Protein AF-0000000085129032 (afdb_homodimer)

Foldseek 3Di:
DDDDDFVNLLVVLVVQLPFWKKKWWAQADPVCQVPNDDDDPPDFDGPGTFWIFTWDDKFAKDFDLPAPDADPVRTHIHTDPDGGQKIKTKDKDALPQCAQGKTFKMWMFTPWAFAPPPDDPDGIDGPVRTPGRHGTDDMDGHHIDHSNSPDIDMDMDMDGD/DDDDDFVNLLVVLVVQLPFWKKKWWAQADPVCQVPNDDDDPPDFDGPGTFWIFTWDDKFAKDFDLPAPDADPVRTHIHTDPDGGQKIKTKDKDALPQCAQGKTFKMWMFTPWAFAPPPDDPPGIDGPVRTPGRHGTDDMDGHHIDHSNSPDIDMDMDMDGD

InterPro domains:
  IPR058040 Baseplate wedge 3 tail fiber network component [PF25691] (1-161)

Sequence (322 aa):
MAVLQQAGRIALAKAVAAQTIHIAWGRGLPAWDAAPEPEPITANALVDEIGRRLVTEVRFARPDDNGEIELPSGARYSVSDTPTTFVYLRAAFGFDDAKGEDVREMGVFFGTQVATDVPPGQRWVLASQLTGKGELYTLERRPRILRSGSVRQVEEIILPFMAVLQQAGRIALAKAVAAQTIHIAWGRGLPAWDAAPEPEPITANALVDEIGRRLVTEVRFARPDDNGEIELPSGARYSVSDTPTTFVYLRAAFGFDDAKGEDVREMGVFFGTQVATDVPPGQRWVLASQLTGKGELYTLERRPRILRSGSVRQVEEIILPF

Structure (mmCIF, N/CA/C/O backbone):
data_AF-0000000085129032-model_v1
#
loop_
_entity.id
_entity.type
_entity.pdbx_description
1 polymer 'Uncharacterized protein'
#
loop_
_atom_site.group_PDB
_atom_site.id
_atom_site.type_symbol
_atom_site.label_atom_id
_atom_site.label_alt_id
_atom_site.label_comp_id
_atom_site.label_asym_id
_atom_site.label_entity_id
_atom_site.label_seq_id
_atom_site.pdbx_PDB_ins_code
_atom_site.Cartn_x
_atom_site.Cartn_y
_atom_site.Cartn_z
_atom_site.occupancy
_atom_site.B_iso_or_equiv
_atom_site.auth_seq_id
_atom_site.auth_comp_id
_atom_site.auth_asym_id
_atom_site.auth_atom_id
_atom_site.pdbx_PDB_model_num
ATOM 1 N N . MET A 1 1 ? 13.156 -14.891 -4.555 1 70.88 1 MET A N 1
ATOM 2 C CA . MET A 1 1 ? 12.391 -13.953 -3.742 1 70.88 1 MET A CA 1
ATOM 3 C C . MET A 1 1 ? 11.398 -13.172 -4.602 1 70.88 1 MET A C 1
ATOM 5 O O . MET A 1 1 ? 11.68 -12.875 -5.762 1 70.88 1 MET A O 1
ATOM 9 N N . ALA A 1 2 ? 10.156 -13.188 -4.336 1 88.94 2 ALA A N 1
ATOM 10 C CA . ALA A 1 2 ? 9.117 -12.547 -5.141 1 88.94 2 ALA A CA 1
ATOM 11 C C . ALA A 1 2 ? 9.375 -11.047 -5.273 1 88.94 2 ALA A C 1
ATOM 13 O O . ALA A 1 2 ? 9.758 -10.391 -4.305 1 88.94 2 ALA A O 1
ATOM 14 N N . VAL A 1 3 ? 9.414 -10.594 -6.516 1 94.62 3 VAL A N 1
ATOM 15 C CA . VAL A 1 3 ? 9.656 -9.195 -6.82 1 94.62 3 VAL A CA 1
ATOM 16 C C . VAL A 1 3 ? 8.336 -8.438 -6.891 1 94.62 3 VAL A C 1
ATOM 18 O O . VAL A 1 3 ? 7.402 -8.867 -7.582 1 94.62 3 VAL A O 1
ATOM 21 N N . LEU A 1 4 ? 8.242 -7.359 -6.219 1 96.38 4 LEU A N 1
ATOM 22 C CA . LEU A 1 4 ? 7.082 -6.473 -6.277 1 96.38 4 LEU A CA 1
ATOM 23 C C . LEU A 1 4 ? 6.961 -5.836 -7.66 1 96.38 4 LEU A C 1
ATOM 25 O O . LEU A 1 4 ? 7.938 -5.305 -8.195 1 96.38 4 LEU A O 1
ATOM 29 N N . GLN A 1 5 ? 5.789 -5.887 -8.203 1 97.88 5 GLN A N 1
ATOM 30 C CA . GLN A 1 5 ? 5.559 -5.363 -9.547 1 97.88 5 GLN A CA 1
ATOM 31 C C . GLN A 1 5 ? 4.996 -3.945 -9.492 1 97.88 5 GLN A C 1
ATOM 33 O O . GLN A 1 5 ? 4.289 -3.586 -8.555 1 97.88 5 GLN A O 1
ATOM 38 N N . GLN A 1 6 ? 5.223 -3.141 -10.555 1 97.5 6 GLN A N 1
ATOM 39 C CA . GLN A 1 6 ? 4.664 -1.799 -10.68 1 97.5 6 GLN A CA 1
ATOM 40 C C . GLN A 1 6 ? 3.139 -1.834 -10.656 1 97.5 6 GLN A C 1
ATOM 42 O O . GLN A 1 6 ? 2.502 -0.952 -10.078 1 97.5 6 GLN A O 1
ATOM 47 N N . ALA A 1 7 ? 2.553 -2.838 -11.289 1 96.75 7 ALA A N 1
ATOM 48 C CA . ALA A 1 7 ? 1.099 -2.984 -11.289 1 96.75 7 ALA A CA 1
ATOM 49 C C . ALA A 1 7 ? 0.555 -3.086 -9.867 1 96.75 7 ALA A C 1
ATOM 51 O O . ALA A 1 7 ? -0.515 -2.551 -9.562 1 96.75 7 ALA A O 1
ATOM 52 N N . GLY A 1 8 ? 1.273 -3.793 -9.07 1 95.94 8 GLY A N 1
ATOM 53 C CA . GLY A 1 8 ? 0.884 -3.893 -7.668 1 95.94 8 GLY A CA 1
ATOM 54 C C . GLY A 1 8 ? 0.991 -2.576 -6.926 1 95.94 8 GLY A C 1
ATOM 55 O O . GLY A 1 8 ? 0.116 -2.234 -6.125 1 95.94 8 GLY A O 1
ATOM 56 N N . ARG A 1 9 ? 2.045 -1.905 -7.195 1 96.62 9 ARG A N 1
ATOM 57 C CA . ARG A 1 9 ? 2.246 -0.6 -6.574 1 96.62 9 ARG A CA 1
ATOM 58 C C . ARG A 1 9 ? 1.165 0.385 -7.004 1 96.62 9 ARG A C 1
ATOM 60 O O . ARG A 1 9 ? 0.677 1.173 -6.191 1 96.62 9 ARG A O 1
ATOM 67 N N . ILE A 1 10 ? 0.782 0.301 -8.242 1 97.31 10 ILE A N 1
ATOM 68 C CA . ILE A 1 10 ? -0.285 1.147 -8.758 1 97.31 10 ILE A CA 1
ATOM 69 C C . ILE A 1 10 ? -1.604 0.8 -8.07 1 97.31 10 ILE A C 1
ATOM 71 O O . ILE A 1 10 ? -2.385 1.69 -7.73 1 97.31 10 ILE A O 1
ATOM 75 N N . ALA A 1 11 ? -1.803 -0.446 -7.852 1 95.56 11 ALA A N 1
ATOM 76 C CA . ALA A 1 11 ? -3.012 -0.875 -7.152 1 95.56 11 ALA A CA 1
ATOM 77 C C . ALA A 1 11 ? -3.064 -0.294 -5.742 1 95.56 11 ALA A C 1
ATOM 79 O O . ALA A 1 11 ? -4.125 0.134 -5.281 1 95.56 11 ALA A O 1
ATOM 80 N N . LEU A 1 12 ? -1.941 -0.297 -5.062 1 95.81 12 LEU A N 1
ATOM 81 C CA . LEU A 1 12 ? -1.881 0.287 -3.727 1 95.81 12 LEU A CA 1
ATOM 82 C C . LEU A 1 12 ? -2.117 1.793 -3.781 1 95.81 12 LEU A C 1
ATOM 84 O O . LEU A 1 12 ? -2.824 2.346 -2.934 1 95.81 12 LEU A O 1
ATOM 88 N N . ALA A 1 13 ? -1.504 2.473 -4.781 1 97.38 13 ALA A N 1
ATOM 89 C CA . ALA A 1 13 ? -1.712 3.906 -4.969 1 97.38 13 ALA A CA 1
ATOM 90 C C . ALA A 1 13 ? -3.191 4.227 -5.164 1 97.38 13 ALA A C 1
ATOM 92 O O . ALA A 1 13 ? -3.715 5.168 -4.562 1 97.38 13 ALA A O 1
ATOM 93 N N . LYS A 1 14 ? -3.852 3.439 -5.957 1 95.75 14 LYS A N 1
ATOM 94 C CA . LYS A 1 14 ? -5.281 3.619 -6.188 1 95.75 14 LYS A CA 1
ATOM 95 C C . LYS A 1 14 ? -6.07 3.459 -4.891 1 95.75 14 LYS A C 1
ATOM 97 O O . LYS A 1 14 ? -7.008 4.215 -4.629 1 95.75 14 LYS A O 1
ATOM 102 N N . ALA A 1 15 ? -5.691 2.475 -4.113 1 92.62 15 ALA A N 1
ATOM 103 C CA . ALA A 1 15 ? -6.387 2.211 -2.854 1 92.62 15 ALA A CA 1
ATOM 104 C C . ALA A 1 15 ? -6.254 3.393 -1.897 1 92.62 15 ALA A C 1
ATOM 106 O O . ALA A 1 15 ? -7.223 3.77 -1.23 1 92.62 15 ALA A O 1
ATOM 107 N N . VAL A 1 16 ? -5.125 3.971 -1.863 1 94.56 16 VAL A N 1
ATOM 108 C CA . VAL A 1 16 ? -4.863 5.105 -0.983 1 94.56 16 VAL A CA 1
ATOM 109 C C . VAL A 1 16 ? -5.598 6.34 -1.501 1 94.56 16 VAL A C 1
ATOM 111 O O . VAL A 1 16 ? -6.234 7.062 -0.728 1 94.56 16 VAL A O 1
ATOM 114 N N . ALA A 1 17 ? -5.547 6.527 -2.787 1 95.62 17 ALA A N 1
ATOM 115 C CA . ALA A 1 17 ? -6.148 7.707 -3.406 1 95.62 17 ALA A CA 1
ATOM 116 C C . ALA A 1 17 ? -7.66 7.719 -3.205 1 95.62 17 ALA A C 1
ATOM 118 O O . ALA A 1 17 ? -8.289 8.773 -3.262 1 95.62 17 ALA A O 1
ATOM 119 N N . ALA A 1 18 ? -8.211 6.574 -2.918 1 93.5 18 ALA A N 1
ATOM 120 C CA . ALA A 1 18 ? -9.664 6.445 -2.775 1 93.5 18 ALA A CA 1
ATOM 121 C C . ALA A 1 18 ? -10.102 6.738 -1.343 1 93.5 18 ALA A C 1
ATOM 123 O O . ALA A 1 18 ? -11.297 6.852 -1.063 1 93.5 18 ALA A O 1
ATOM 124 N N . GLN A 1 19 ? -9.203 6.918 -0.39 1 93.25 19 GLN A N 1
ATOM 125 C CA . GLN A 1 19 ? -9.523 7.156 1.013 1 93.25 19 GLN A CA 1
ATOM 126 C C . GLN A 1 19 ? -9.75 8.641 1.28 1 93.25 19 GLN A C 1
ATOM 128 O O . GLN A 1 19 ? -9.375 9.484 0.469 1 93.25 19 GLN A O 1
ATOM 133 N N . THR A 1 20 ? -10.5 8.867 2.424 1 94.12 20 THR A N 1
ATOM 134 C CA . THR A 1 20 ? -10.5 10.234 2.949 1 94.12 20 THR A CA 1
ATOM 135 C C . THR A 1 20 ? -9.141 10.578 3.549 1 94.12 20 THR A C 1
ATOM 137 O O . THR A 1 20 ? -8.641 9.859 4.422 1 94.12 20 THR A O 1
ATOM 140 N N . ILE A 1 21 ? -8.57 11.672 3.086 1 97.56 21 ILE A N 1
ATOM 141 C CA . ILE A 1 21 ? -7.207 12.016 3.475 1 97.56 21 ILE A CA 1
ATOM 142 C C . ILE A 1 21 ? -7.191 13.391 4.133 1 97.56 21 ILE A C 1
ATOM 144 O O . ILE A 1 21 ? -7.82 14.328 3.637 1 97.56 21 ILE A O 1
ATOM 148 N N . HIS A 1 22 ? -6.512 13.5 5.258 1 98.19 22 HIS A N 1
ATOM 149 C CA . HIS A 1 22 ? -6.297 14.773 5.93 1 98.19 22 HIS A CA 1
ATOM 150 C C . HIS A 1 22 ? -4.809 15.055 6.105 1 98.19 22 HIS A C 1
ATOM 152 O O . HIS A 1 22 ? -4.016 14.133 6.293 1 98.19 22 HIS A O 1
ATOM 158 N N . ILE A 1 23 ? -4.484 16.25 6.043 1 98.12 23 ILE A N 1
ATOM 159 C CA . ILE A 1 23 ? -3.176 16.734 6.477 1 98.12 23 ILE A CA 1
ATOM 160 C C . ILE A 1 23 ? -3.314 17.484 7.793 1 98.12 23 ILE A C 1
ATOM 162 O O . ILE A 1 23 ? -4.09 18.438 7.891 1 98.12 23 ILE A O 1
ATOM 166 N N . ALA A 1 24 ? -2.59 17.047 8.742 1 98.19 24 ALA A N 1
ATOM 167 C CA . ALA A 1 24 ? -2.68 17.625 10.086 1 98.19 24 ALA A CA 1
ATOM 168 C C . ALA A 1 24 ? -1.424 18.422 10.422 1 98.19 24 ALA A C 1
ATOM 170 O O . ALA A 1 24 ? -0.321 18.062 10 1 98.19 24 ALA A O 1
ATOM 171 N N . TRP A 1 25 ? -1.654 19.453 11.164 1 97.75 25 TRP A N 1
ATOM 172 C CA . TRP A 1 25 ? -0.564 20.219 11.758 1 97.75 25 TRP A CA 1
ATOM 173 C C . TRP A 1 25 ? -0.528 20.031 13.266 1 97.75 25 TRP A C 1
ATOM 175 O O . TRP A 1 25 ? -1.567 19.828 13.898 1 97.75 25 TRP A O 1
ATOM 185 N N . GLY A 1 26 ? 0.677 20.078 13.781 1 97.88 26 GLY A N 1
ATOM 186 C CA . GLY A 1 26 ? 0.858 20 15.227 1 97.88 26 GLY A CA 1
ATOM 187 C C . GLY A 1 26 ? 1.919 20.953 15.75 1 97.88 26 GLY A C 1
ATOM 188 O O . GLY A 1 26 ? 2.807 21.375 15 1 97.88 26 GLY A O 1
ATOM 189 N N . ARG A 1 27 ? 1.841 21.234 17.094 1 97.94 27 ARG A N 1
ATOM 190 C CA . ARG A 1 27 ? 2.783 22.141 17.75 1 97.94 27 ARG A CA 1
ATOM 191 C C . ARG A 1 27 ? 4.109 21.438 18.031 1 97.94 27 ARG A C 1
ATOM 193 O O . ARG A 1 27 ? 5.125 22.094 18.266 1 97.94 27 ARG A O 1
ATOM 200 N N . GLY A 1 28 ? 4.023 20.062 18.047 1 97.56 28 GLY A N 1
ATOM 201 C CA . GLY A 1 28 ? 5.203 19.344 18.484 1 97.56 28 GLY A CA 1
ATOM 202 C C . GLY A 1 28 ? 5.66 19.75 19.875 1 97.56 28 GLY A C 1
ATOM 203 O O . GLY A 1 28 ? 4.848 19.828 20.797 1 97.56 28 GLY A O 1
ATOM 204 N N . LEU A 1 29 ? 6.977 19.781 20.094 1 97.5 29 LEU A N 1
ATOM 205 C CA . LEU A 1 29 ? 7.574 20.219 21.359 1 97.5 29 LEU A CA 1
ATOM 206 C C . LEU A 1 29 ? 8.492 21.422 21.125 1 97.5 29 LEU A C 1
ATOM 208 O O . LEU A 1 29 ? 9.312 21.406 20.203 1 97.5 29 LEU A O 1
ATOM 212 N N . PRO A 1 30 ? 8.344 22.453 22.031 1 96.81 30 PRO A N 1
ATOM 213 C CA . PRO A 1 30 ? 9.234 23.609 21.891 1 96.81 30 PRO A CA 1
ATOM 214 C C . PRO A 1 30 ? 10.711 23.219 21.953 1 96.81 30 PRO A C 1
ATOM 216 O O . PRO A 1 30 ? 11.555 23.891 21.328 1 96.81 30 PRO A O 1
ATOM 219 N N . ALA A 1 31 ? 11.039 22.156 22.578 1 96.69 31 ALA A N 1
ATOM 220 C CA . ALA A 1 31 ? 12.414 21.688 22.75 1 96.69 31 ALA A CA 1
ATOM 221 C C . ALA A 1 31 ? 13.031 21.344 21.391 1 96.69 31 ALA A C 1
ATOM 223 O O . ALA A 1 31 ? 14.258 21.328 21.25 1 96.69 31 ALA A O 1
ATOM 224 N N . TRP A 1 32 ? 12.156 21.016 20.328 1 96.31 32 TRP A N 1
ATOM 225 C CA . TRP A 1 32 ? 12.648 20.625 19.016 1 96.31 32 TRP A CA 1
ATOM 226 C C . TRP A 1 32 ? 13.336 21.797 18.312 1 96.31 32 TRP A C 1
ATOM 228 O O . TRP A 1 32 ? 14.086 21.594 17.359 1 96.31 32 TRP A O 1
ATOM 238 N N . ASP A 1 33 ? 13.016 23.031 18.781 1 95.94 33 ASP A N 1
ATOM 239 C CA . ASP A 1 33 ? 13.625 24.219 18.172 1 95.94 33 ASP A CA 1
ATOM 240 C C . ASP A 1 33 ? 15.133 24.234 18.391 1 95.94 33 ASP A C 1
ATOM 242 O O . ASP A 1 33 ? 15.891 24.656 17.5 1 95.94 33 ASP A O 1
ATOM 246 N N . ALA A 1 34 ? 15.547 23.812 19.484 1 94.62 34 ALA A N 1
ATOM 247 C CA . ALA A 1 34 ? 16.969 23.812 19.844 1 94.62 34 ALA A CA 1
ATOM 248 C C . ALA A 1 34 ? 17.641 22.516 19.391 1 94.62 34 ALA A C 1
ATOM 250 O O . ALA A 1 34 ? 18.812 22.531 18.969 1 94.62 34 ALA A O 1
ATOM 251 N N . ALA A 1 35 ? 16.953 21.469 19.531 1 94.69 35 ALA A N 1
ATOM 252 C CA . ALA A 1 35 ? 17.484 20.141 19.188 1 94.69 35 ALA A CA 1
ATOM 253 C C . ALA A 1 35 ? 16.469 19.344 18.375 1 94.69 35 ALA A C 1
ATOM 255 O O . ALA A 1 35 ? 15.625 18.641 18.938 1 94.69 35 ALA A O 1
ATOM 256 N N . PRO A 1 36 ? 16.594 19.453 17.078 1 90.62 36 PRO A N 1
ATOM 257 C CA . PRO A 1 36 ? 15.648 18.688 16.266 1 90.62 36 PRO A CA 1
ATOM 258 C C . PRO A 1 36 ? 15.641 17.203 16.609 1 90.62 36 PRO A C 1
ATOM 260 O O . PRO A 1 36 ? 16.688 16.625 16.922 1 90.62 36 PRO A O 1
ATOM 263 N N . GLU A 1 37 ? 14.477 16.672 16.688 1 94 37 GLU A N 1
ATOM 264 C CA . GLU A 1 37 ? 14.273 15.242 16.953 1 94 37 GLU A CA 1
ATOM 265 C C . GLU A 1 37 ? 13.781 14.516 15.703 1 94 37 GLU A C 1
ATOM 267 O O . GLU A 1 37 ? 12.812 14.938 15.07 1 94 37 GLU A O 1
ATOM 272 N N . PRO A 1 38 ? 14.484 13.484 15.43 1 94.62 38 PRO A N 1
ATOM 273 C CA . PRO A 1 38 ? 14.023 12.742 14.258 1 94.62 38 PRO A CA 1
ATOM 274 C C . PRO A 1 38 ? 12.633 12.148 14.445 1 94.62 38 PRO A C 1
ATOM 276 O O . PRO A 1 38 ? 12.203 11.914 15.578 1 94.62 38 PRO A O 1
ATOM 279 N N . GLU A 1 39 ? 11.852 12.008 13.305 1 96.5 39 GLU A N 1
ATOM 280 C CA . GLU A 1 39 ? 10.547 11.352 13.32 1 96.5 39 GLU A CA 1
ATOM 281 C C . GLU A 1 39 ? 10.672 9.875 13.711 1 96.5 39 GLU A C 1
ATOM 283 O O . GLU A 1 39 ? 11.531 9.164 13.188 1 96.5 39 GLU A O 1
ATOM 288 N N . PRO A 1 40 ? 9.961 9.414 14.664 1 96.62 40 PRO A N 1
ATOM 289 C CA . PRO A 1 40 ? 9.883 7.957 14.828 1 96.62 40 PRO A CA 1
ATOM 290 C C . PRO A 1 40 ? 9.172 7.27 13.664 1 96.62 40 PRO A C 1
ATOM 292 O O . PRO A 1 40 ? 8.562 7.934 12.828 1 96.62 40 PRO A O 1
ATOM 295 N N . ILE A 1 41 ? 9.336 5.945 13.555 1 96.69 41 ILE A N 1
ATOM 296 C CA . ILE A 1 41 ? 8.602 5.211 12.531 1 96.69 41 ILE A CA 1
ATOM 297 C C . ILE A 1 41 ? 7.367 4.559 13.148 1 96.69 41 ILE A C 1
ATOM 299 O O . ILE A 1 41 ? 6.551 3.963 12.438 1 96.69 41 ILE A O 1
ATOM 303 N N . THR A 1 42 ? 7.09 4.699 14.445 1 97.19 42 THR A N 1
ATOM 304 C CA . THR A 1 42 ? 6.027 3.961 15.117 1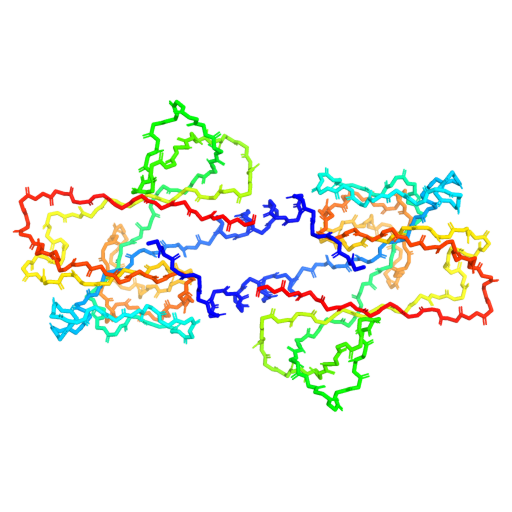 97.19 42 THR A CA 1
ATOM 305 C C . THR A 1 42 ? 4.953 4.914 15.641 1 97.19 42 THR A C 1
ATOM 307 O O . THR A 1 42 ? 4.148 4.543 16.484 1 97.19 42 THR A O 1
ATOM 310 N N . ALA A 1 43 ? 5.023 6.18 15.227 1 97.31 43 ALA A N 1
ATOM 311 C CA . ALA A 1 43 ? 3.994 7.121 15.664 1 97.31 43 ALA A CA 1
ATOM 312 C C . ALA A 1 43 ? 2.639 6.77 15.055 1 97.31 43 ALA A C 1
ATOM 314 O O . ALA A 1 43 ? 2.562 6.281 13.93 1 97.31 43 ALA A O 1
ATOM 315 N N . ASN A 1 44 ? 1.554 7.031 15.859 1 96.88 44 ASN A N 1
ATOM 316 C CA . ASN A 1 44 ? 0.2 6.863 15.344 1 96.88 44 ASN A CA 1
ATOM 317 C C . ASN A 1 44 ? -0.605 8.156 15.445 1 96.88 44 ASN A C 1
ATOM 319 O O . ASN A 1 44 ? -1.792 8.18 15.117 1 96.88 44 ASN A O 1
ATOM 323 N N . ALA A 1 45 ? 0.036 9.156 15.977 1 97 45 ALA A N 1
ATOM 324 C CA . ALA A 1 45 ? -0.54 10.5 16.109 1 97 45 ALA A CA 1
ATOM 325 C C . ALA A 1 45 ? 0.552 11.562 16.156 1 97 45 ALA A C 1
ATOM 327 O O . ALA A 1 45 ? 1.728 11.242 16.359 1 97 45 ALA A O 1
ATOM 328 N N . LEU A 1 46 ? 0.191 12.797 15.922 1 97.25 46 LEU A N 1
ATOM 329 C CA . LEU A 1 46 ? 1.1 13.898 16.219 1 97.25 46 LEU A CA 1
ATOM 330 C C . LEU A 1 46 ? 1.279 14.062 17.719 1 97.25 46 LEU A C 1
ATOM 332 O O . LEU A 1 46 ? 0.413 13.664 18.5 1 97.25 46 LEU A O 1
ATOM 336 N N . VAL A 1 47 ? 2.43 14.602 18.125 1 97.62 47 VAL A N 1
ATOM 337 C CA . VAL A 1 47 ? 2.711 14.805 19.547 1 97.62 47 VAL A CA 1
ATOM 338 C C . VAL A 1 47 ? 1.718 15.812 20.125 1 97.62 47 VAL A C 1
ATOM 340 O O . VAL A 1 47 ? 1.212 15.625 21.234 1 97.62 47 VAL A O 1
ATOM 343 N N . ASP A 1 48 ? 1.35 16.859 19.484 1 97.5 48 ASP A N 1
ATOM 344 C CA . ASP A 1 48 ? 0.411 17.906 19.891 1 97.5 48 ASP A CA 1
ATOM 345 C C . ASP A 1 48 ? -0.32 18.484 18.672 1 97.5 48 ASP A C 1
ATOM 347 O O . ASP A 1 48 ? 0.005 19.578 18.219 1 97.5 48 ASP A O 1
ATOM 351 N N . GLU A 1 49 ? -1.39 17.781 18.219 1 97.62 49 GLU A N 1
ATOM 352 C CA . GLU A 1 49 ? -2.119 18.172 17.016 1 97.62 49 GLU A CA 1
ATOM 353 C C . GLU A 1 49 ? -2.941 19.438 17.25 1 97.62 49 GLU A C 1
ATOM 355 O O . GLU A 1 49 ? -3.617 19.562 18.266 1 97.62 49 GLU A O 1
ATOM 360 N N . ILE A 1 50 ? -2.832 20.328 16.359 1 97.44 50 ILE A N 1
ATOM 361 C CA . ILE A 1 50 ? -3.658 21.531 16.375 1 97.44 50 ILE A CA 1
ATOM 362 C C . ILE A 1 50 ? -4.992 21.234 15.688 1 97.44 50 ILE A C 1
ATOM 364 O O . ILE A 1 50 ? -6.055 21.547 16.234 1 97.44 50 ILE A O 1
ATOM 368 N N . GLY A 1 51 ? -4.945 20.688 14.617 1 97.5 51 GLY A N 1
ATOM 369 C CA . GLY A 1 51 ? -6.055 20.375 13.734 1 97.5 51 GLY A CA 1
ATOM 370 C C . GLY A 1 51 ? -5.613 19.797 12.406 1 97.5 51 GLY A C 1
ATOM 371 O O . GLY A 1 51 ? -4.414 19.641 12.156 1 97.5 51 GLY A O 1
ATOM 372 N N . ARG A 1 52 ? -6.566 19.469 11.578 1 98.12 52 ARG A N 1
ATOM 373 C CA . ARG A 1 52 ? -6.219 18.891 10.281 1 98.12 52 ARG A CA 1
ATOM 374 C C . ARG A 1 52 ? -7.195 19.359 9.203 1 98.12 52 ARG A C 1
ATOM 376 O O . ARG A 1 52 ? -8.336 19.719 9.508 1 98.12 52 ARG A O 1
ATOM 383 N N . ARG A 1 53 ? -6.707 19.484 8.039 1 97.69 53 ARG A N 1
ATOM 384 C CA . ARG A 1 53 ? -7.445 19.953 6.871 1 97.69 53 ARG A CA 1
ATOM 385 C C . ARG A 1 53 ? -7.719 18.797 5.898 1 97.69 53 ARG A C 1
ATOM 387 O O . ARG A 1 53 ? -6.82 18.016 5.59 1 97.69 53 ARG A O 1
ATOM 394 N N . LEU A 1 54 ? -8.953 18.688 5.418 1 96.75 54 LEU A N 1
ATOM 395 C CA . LEU A 1 54 ? -9.32 17.734 4.375 1 96.75 54 LEU A CA 1
ATOM 396 C C . LEU A 1 54 ? -8.57 18.031 3.08 1 96.75 54 LEU A C 1
ATOM 398 O O . LEU A 1 54 ? -8.531 19.172 2.631 1 96.75 54 LEU A O 1
ATOM 402 N N . VAL A 1 55 ? -7.934 17.016 2.561 1 97.25 55 VAL A N 1
ATOM 403 C CA . VAL A 1 55 ? -7.305 17.141 1.249 1 97.25 55 VAL A CA 1
ATOM 404 C C . VAL A 1 55 ? -8.375 17.172 0.161 1 97.25 55 VAL A C 1
ATOM 406 O O . VAL A 1 55 ? -9.227 16.281 0.098 1 97.25 55 VAL A O 1
ATOM 409 N N . THR A 1 56 ? -8.32 18.172 -0.688 1 93.5 56 THR A N 1
ATOM 410 C CA . THR A 1 56 ? -9.383 18.312 -1.678 1 93.5 56 THR A CA 1
ATOM 411 C C . THR A 1 56 ? -8.852 18.031 -3.082 1 93.5 56 THR A C 1
ATOM 413 O O . THR A 1 56 ? -9.625 17.969 -4.043 1 93.5 56 THR A O 1
ATOM 416 N N . GLU A 1 57 ? -7.578 17.969 -3.223 1 96.38 57 GLU A N 1
ATOM 417 C CA . GLU A 1 57 ? -7 17.531 -4.492 1 96.38 57 GLU A CA 1
ATOM 418 C C . GLU A 1 57 ? -6.148 16.281 -4.32 1 96.38 57 GLU A C 1
ATOM 420 O O . GLU A 1 57 ? -5.078 16.328 -3.709 1 96.38 57 GLU A O 1
ATOM 425 N N . VAL A 1 58 ? -6.629 15.219 -4.809 1 98 58 VAL A N 1
ATOM 426 C CA . VAL A 1 58 ? -5.93 13.938 -4.867 1 98 58 VAL A CA 1
ATOM 427 C C . VAL A 1 58 ? -5.785 13.492 -6.32 1 98 58 VAL A C 1
ATOM 429 O O . VAL A 1 58 ? -6.785 13.234 -7 1 98 58 VAL A O 1
ATOM 432 N N . ARG A 1 59 ? -4.52 13.445 -6.809 1 98.25 59 ARG A N 1
ATOM 433 C CA . ARG A 1 59 ? -4.223 13.07 -8.188 1 98.25 59 ARG A CA 1
ATOM 434 C C . ARG A 1 59 ? -3.066 12.078 -8.258 1 98.25 59 ARG A C 1
ATOM 436 O O . ARG A 1 59 ? -2.395 11.836 -7.25 1 98.25 59 ARG A O 1
ATOM 443 N N . PHE A 1 60 ? -2.912 11.5 -9.367 1 98.75 60 PHE A N 1
ATOM 444 C CA . PHE A 1 60 ? -1.686 10.75 -9.617 1 98.75 60 PHE A CA 1
ATOM 445 C C . PHE A 1 60 ? -0.616 11.648 -10.227 1 98.75 60 PHE A C 1
ATOM 447 O O . PHE A 1 60 ? -0.929 12.688 -10.805 1 98.75 60 PHE A O 1
ATOM 454 N N . ALA A 1 61 ? 0.582 11.266 -10.008 1 98.56 61 ALA A N 1
ATOM 455 C CA . ALA A 1 61 ? 1.693 12.078 -10.492 1 98.56 61 ALA A CA 1
ATOM 456 C C . ALA A 1 61 ? 2.799 11.203 -11.078 1 98.56 61 ALA A C 1
ATOM 458 O O . ALA A 1 61 ? 2.787 9.984 -10.906 1 98.56 61 ALA A O 1
ATOM 459 N N . ARG A 1 62 ? 3.732 11.758 -11.836 1 98.31 62 ARG A N 1
ATOM 460 C CA . ARG A 1 62 ? 4.918 11.102 -12.367 1 98.31 62 ARG A CA 1
ATOM 461 C C . ARG A 1 62 ? 6.133 12.016 -12.312 1 98.31 62 ARG A C 1
ATOM 463 O O . ARG A 1 62 ? 6.008 13.234 -12.492 1 98.31 62 ARG A O 1
ATOM 470 N N . PRO A 1 63 ? 7.293 11.406 -12.078 1 97.75 63 PRO A N 1
ATOM 471 C CA . PRO A 1 63 ? 8.5 12.234 -12.156 1 97.75 63 PRO A CA 1
ATOM 472 C C . PRO A 1 63 ? 8.641 12.945 -13.5 1 97.75 63 PRO A C 1
ATOM 474 O O . PRO A 1 63 ? 8.391 12.344 -14.547 1 97.75 63 PRO A O 1
ATOM 477 N N . ASP A 1 64 ? 8.891 14.188 -13.406 1 98 64 ASP A N 1
ATOM 478 C CA . ASP A 1 64 ? 9.039 15.039 -14.586 1 98 64 ASP A CA 1
ATOM 479 C C . ASP A 1 64 ? 9.938 16.234 -14.281 1 98 64 ASP A C 1
ATOM 481 O O . ASP A 1 64 ? 9.508 17.188 -13.602 1 98 64 ASP A O 1
ATOM 485 N N . ASP A 1 65 ? 11.141 16.234 -14.82 1 96.25 65 ASP A N 1
ATOM 486 C CA . ASP A 1 65 ? 12.117 17.281 -14.539 1 96.25 65 ASP A CA 1
ATOM 487 C C . ASP A 1 65 ? 11.555 18.656 -14.891 1 96.25 65 ASP A C 1
ATOM 489 O O . ASP A 1 65 ? 12.039 19.672 -14.383 1 96.25 65 ASP A O 1
ATOM 493 N N . ASN A 1 66 ? 10.594 18.766 -15.719 1 96.69 66 ASN A N 1
ATOM 494 C CA . ASN A 1 66 ? 9.969 20.016 -16.109 1 96.69 66 ASN A CA 1
ATOM 495 C C . ASN A 1 66 ? 8.602 20.203 -15.453 1 96.69 66 ASN A C 1
ATOM 497 O O . ASN A 1 66 ? 7.828 21.078 -15.844 1 96.69 66 ASN A O 1
ATOM 501 N N . GLY A 1 67 ? 8.266 19.328 -14.57 1 97.12 67 GLY A N 1
ATOM 502 C CA . GLY A 1 67 ? 6.957 19.344 -13.938 1 97.12 67 GLY A CA 1
ATOM 503 C C . GLY A 1 67 ? 6.758 20.547 -13.023 1 97.12 67 GLY A C 1
ATOM 504 O O . GLY A 1 67 ? 7.723 21.094 -12.484 1 97.12 67 GLY A O 1
ATOM 505 N N . GLU A 1 68 ? 5.559 20.953 -12.789 1 96.06 68 GLU A N 1
ATOM 506 C CA . GLU A 1 68 ? 5.195 22.141 -12.016 1 96.06 68 GLU A CA 1
ATOM 507 C C . GLU A 1 68 ? 5.223 21.859 -10.516 1 96.06 68 GLU A C 1
ATOM 509 O O . GLU A 1 68 ? 5.293 22.781 -9.711 1 96.06 68 GLU A O 1
ATOM 514 N N . ILE A 1 69 ? 5.047 20.562 -10.125 1 96 69 ILE A N 1
ATOM 515 C CA . ILE A 1 69 ? 5.098 20.203 -8.719 1 96 69 ILE A CA 1
ATOM 516 C C . ILE A 1 69 ? 6.551 20.047 -8.281 1 96 69 ILE A C 1
ATOM 518 O O . ILE A 1 69 ? 7.277 19.203 -8.797 1 96 69 ILE A O 1
ATOM 522 N N . GLU A 1 70 ? 6.973 20.859 -7.426 1 93.25 70 GLU A N 1
ATOM 523 C CA . GLU A 1 70 ? 8.344 20.797 -6.934 1 93.25 70 GLU A CA 1
ATOM 524 C C . GLU A 1 70 ? 8.391 20.5 -5.441 1 93.25 70 GLU A C 1
ATOM 526 O O . GLU A 1 70 ? 7.727 21.172 -4.645 1 93.25 70 GLU A O 1
ATOM 531 N N . LEU A 1 71 ? 9.133 19.438 -5.105 1 88.75 71 LEU A N 1
ATOM 532 C CA . LEU A 1 71 ? 9.328 19.078 -3.703 1 88.75 71 LEU A CA 1
ATOM 533 C C . LEU A 1 71 ? 10.555 19.781 -3.135 1 88.75 71 LEU A C 1
ATOM 535 O O . LEU A 1 71 ? 11.398 20.266 -3.889 1 88.75 71 LEU A O 1
ATOM 539 N N . PRO A 1 72 ? 10.609 19.875 -1.812 1 83.06 72 PRO A N 1
ATOM 540 C CA . PRO A 1 72 ? 11.773 20.5 -1.192 1 83.06 72 PRO A CA 1
ATOM 541 C C . PRO A 1 72 ? 13.086 19.844 -1.612 1 83.06 72 PRO A C 1
ATOM 543 O O . PRO A 1 72 ? 14.125 20.516 -1.653 1 83.06 72 PRO A O 1
ATOM 546 N N . SER A 1 73 ? 13.18 18.609 -1.957 1 84.94 73 SER A N 1
ATOM 547 C CA . SER A 1 73 ? 14.359 17.859 -2.391 1 84.94 73 SER A CA 1
ATOM 548 C C . SER A 1 73 ? 14.836 18.328 -3.762 1 84.94 73 SER A C 1
ATOM 550 O O . SER A 1 73 ? 15.953 18.031 -4.176 1 84.94 73 SER A O 1
ATOM 552 N N . GLY A 1 74 ? 13.992 19.031 -4.449 1 90.81 74 GLY A N 1
ATOM 553 C CA . GLY A 1 74 ? 14.273 19.453 -5.812 1 90.81 74 GLY A CA 1
ATOM 554 C C . GLY A 1 74 ? 13.648 18.547 -6.855 1 90.81 74 GLY A C 1
ATOM 555 O O . GLY A 1 74 ? 13.602 18.891 -8.039 1 90.81 74 GLY A O 1
ATOM 556 N N . ALA A 1 75 ? 13.195 17.438 -6.41 1 94.19 75 ALA A N 1
ATOM 557 C CA . ALA A 1 75 ? 12.508 16.531 -7.336 1 94.19 75 ALA A CA 1
ATOM 558 C C . ALA A 1 75 ? 11.25 17.188 -7.898 1 94.19 75 ALA A C 1
ATOM 560 O O . ALA A 1 75 ? 10.531 17.891 -7.18 1 94.19 75 ALA A O 1
ATOM 561 N N . ARG A 1 76 ? 11.016 16.969 -9.141 1 97.56 76 ARG A N 1
ATOM 562 C CA . ARG A 1 76 ? 9.867 17.578 -9.805 1 97.56 76 ARG A CA 1
ATOM 563 C C . ARG A 1 76 ? 8.922 16.516 -10.352 1 97.56 76 ARG A C 1
ATOM 565 O O . ARG A 1 76 ? 9.367 15.438 -10.766 1 97.56 76 ARG A O 1
ATOM 572 N N . TYR A 1 77 ? 7.645 16.859 -10.352 1 98.31 77 TYR A N 1
ATOM 573 C CA . TYR A 1 77 ? 6.598 15.938 -10.789 1 98.31 77 TYR A CA 1
ATOM 574 C C . TYR A 1 77 ? 5.555 16.672 -11.625 1 98.31 77 TYR A C 1
ATOM 576 O O . TYR A 1 77 ? 5.414 17.891 -11.531 1 98.31 77 TYR A O 1
ATOM 584 N N . SER A 1 78 ? 4.859 15.922 -12.477 1 98.5 78 SER A N 1
ATOM 585 C CA . SER A 1 78 ? 3.643 16.359 -13.156 1 98.5 78 SER A CA 1
ATOM 586 C C . SER A 1 78 ? 2.453 15.492 -12.781 1 98.5 78 SER A C 1
ATOM 588 O O . SER A 1 78 ? 2.619 14.312 -12.453 1 98.5 78 SER A O 1
ATOM 590 N N . VAL A 1 79 ? 1.317 16.094 -12.867 1 98 79 VAL A N 1
ATOM 591 C CA . VAL A 1 79 ? 0.095 15.336 -12.625 1 98 79 VAL A CA 1
ATOM 592 C C . VAL A 1 79 ? -0.14 14.344 -13.766 1 98 79 VAL A C 1
ATOM 594 O O . VAL A 1 79 ? 0.204 14.625 -14.914 1 98 79 VAL A O 1
ATOM 597 N N . SER A 1 80 ? -0.662 13.188 -13.406 1 98.25 80 SER A N 1
ATOM 598 C CA . SER A 1 80 ? -1.03 12.156 -14.367 1 98.25 80 SER A CA 1
ATOM 599 C C . SER A 1 80 ? -2.529 11.875 -14.336 1 98.25 80 SER A C 1
ATOM 601 O O . SER A 1 80 ? -3.113 11.727 -13.258 1 98.25 80 SER A O 1
ATOM 603 N N . ASP A 1 81 ? -3.182 11.742 -15.484 1 97 81 ASP A N 1
ATOM 604 C CA . ASP A 1 81 ? -4.609 11.453 -15.555 1 97 81 ASP A CA 1
ATOM 605 C C . ASP A 1 81 ? -4.879 9.961 -15.383 1 97 81 ASP A C 1
ATOM 607 O O . ASP A 1 81 ? -6.023 9.547 -15.188 1 97 81 ASP A O 1
ATOM 611 N N . THR A 1 82 ? -3.854 9.18 -15.484 1 97.5 82 THR A N 1
ATOM 612 C CA . THR A 1 82 ? -3.963 7.742 -15.258 1 97.5 82 THR A CA 1
ATOM 613 C C . THR A 1 82 ? -3.211 7.34 -13.992 1 97.5 82 THR A C 1
ATOM 615 O O . THR A 1 82 ? -2.221 7.977 -13.617 1 97.5 82 THR A O 1
ATOM 618 N N . PRO A 1 83 ? -3.654 6.352 -13.359 1 97.62 83 PRO A N 1
ATOM 619 C CA . PRO A 1 83 ? -2.994 5.926 -12.125 1 97.62 83 PRO A CA 1
ATOM 620 C C . PRO A 1 83 ? -1.515 5.605 -12.32 1 97.62 83 PRO A C 1
ATOM 622 O O . PRO A 1 83 ? -1.135 5.035 -13.352 1 97.62 83 PRO A O 1
ATOM 625 N N . THR A 1 84 ? -0.65 5.984 -11.445 1 98.38 84 THR A N 1
ATOM 626 C CA . THR A 1 84 ? 0.774 5.68 -11.352 1 98.38 84 THR A CA 1
ATOM 627 C C . THR A 1 84 ? 1.131 5.176 -9.961 1 98.38 84 THR A C 1
ATOM 629 O O . THR A 1 84 ? 0.245 4.918 -9.141 1 98.38 84 THR A O 1
ATOM 632 N N . THR A 1 85 ? 2.449 5.039 -9.711 1 97.94 85 THR A N 1
ATOM 633 C CA . THR A 1 85 ? 2.898 4.598 -8.398 1 97.94 85 THR A CA 1
ATOM 634 C C . THR A 1 85 ? 3.064 5.785 -7.453 1 97.94 85 THR A C 1
ATOM 636 O O . THR A 1 85 ? 3.615 5.645 -6.359 1 97.94 85 THR A O 1
ATOM 639 N N . PHE A 1 86 ? 2.621 7.027 -7.898 1 98.38 86 PHE A N 1
ATOM 640 C CA . PHE A 1 86 ? 2.748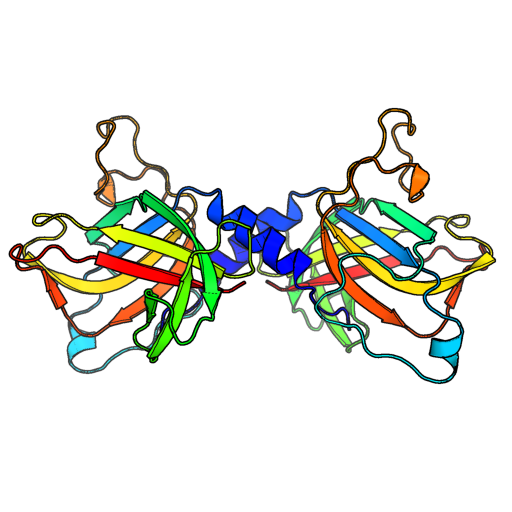 8.234 -7.09 1 98.38 86 PHE A CA 1
ATOM 641 C C . PHE A 1 86 ? 1.393 8.914 -6.91 1 98.38 86 PHE A C 1
ATOM 643 O O . PHE A 1 86 ? 0.66 9.109 -7.883 1 98.38 86 PHE A O 1
ATOM 650 N N . VAL A 1 87 ? 1.035 9.234 -5.723 1 98.19 87 VAL A N 1
ATOM 651 C CA . VAL A 1 87 ? -0.169 10 -5.43 1 98.19 87 VAL A CA 1
ATOM 652 C C . VAL A 1 87 ? 0.214 11.422 -5.004 1 98.19 87 VAL A C 1
ATOM 654 O O . VAL A 1 87 ? 1.086 11.602 -4.148 1 98.19 87 VAL A O 1
ATOM 657 N N . TYR A 1 88 ? -0.345 12.391 -5.617 1 98.25 88 TYR A N 1
ATOM 658 C CA . TYR A 1 88 ? -0.175 13.797 -5.297 1 98.25 88 TYR A CA 1
ATOM 659 C C . TYR A 1 88 ? -1.312 14.305 -4.414 1 98.25 88 TYR A C 1
ATOM 661 O O . TYR A 1 88 ? -2.488 14.125 -4.75 1 98.25 88 TYR A O 1
ATOM 669 N N . LEU A 1 89 ? -0.952 14.867 -3.285 1 97.81 89 LEU A N 1
ATOM 670 C CA . LEU A 1 89 ? -1.902 15.469 -2.359 1 97.81 89 LEU A CA 1
ATOM 671 C C . LEU A 1 89 ? -1.675 16.969 -2.254 1 97.81 89 LEU A C 1
ATOM 673 O O . LEU A 1 89 ? -0.535 17.422 -2.129 1 97.81 89 LEU A O 1
ATOM 677 N N . ARG A 1 90 ? -2.775 17.688 -2.281 1 96.75 90 ARG A N 1
ATOM 678 C CA . ARG A 1 90 ? -2.697 19.141 -2.1 1 96.75 90 ARG A CA 1
ATOM 679 C C . ARG A 1 90 ? -3.811 19.625 -1.185 1 96.75 90 ARG A C 1
ATOM 681 O O . ARG A 1 90 ? -4.977 19.281 -1.364 1 96.75 90 ARG A O 1
ATOM 688 N N . ALA A 1 91 ? -3.477 20.375 -0.234 1 96.62 91 ALA A N 1
ATOM 689 C CA . ALA A 1 91 ? -4.426 21.031 0.654 1 96.62 91 ALA A CA 1
ATOM 690 C C . ALA A 1 91 ? -4.035 22.484 0.886 1 96.62 91 ALA A C 1
ATOM 692 O O . ALA A 1 91 ? -2.889 22.781 1.231 1 96.62 91 ALA A O 1
ATOM 693 N N . ALA A 1 92 ? -4.969 23.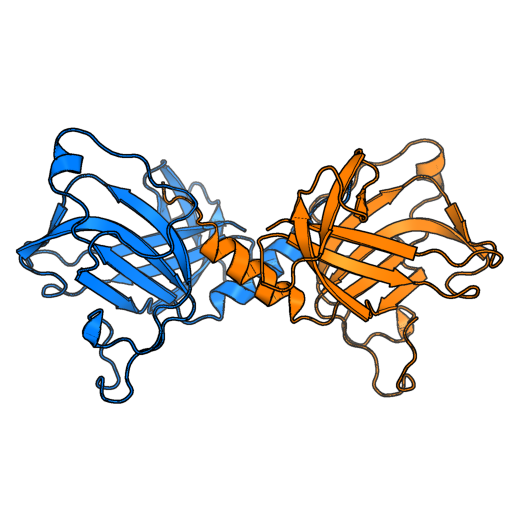359 0.702 1 95.88 92 ALA A N 1
ATOM 694 C CA . ALA A 1 92 ? -4.785 24.781 1.003 1 95.88 92 ALA A CA 1
ATOM 695 C C . ALA A 1 92 ? -5.414 25.141 2.346 1 95.88 92 ALA A C 1
ATOM 697 O O . ALA A 1 92 ? -6.625 25 2.529 1 95.88 92 ALA A O 1
ATOM 698 N N . PHE A 1 93 ? -4.605 25.609 3.207 1 96.38 93 PHE A N 1
ATOM 699 C CA . PHE A 1 93 ? -5.086 25.984 4.527 1 96.38 93 PHE A CA 1
ATOM 700 C C . PHE A 1 93 ? -5.594 27.422 4.523 1 96.38 93 PHE A C 1
ATOM 702 O O . PHE A 1 93 ? -5.027 28.297 3.844 1 96.38 93 PHE A O 1
ATOM 709 N N . GLY A 1 94 ? -6.648 27.656 5.258 1 95.19 94 GLY A N 1
ATOM 710 C CA . GLY A 1 94 ? -7.18 29.016 5.383 1 95.19 94 GLY A CA 1
ATOM 711 C C . GLY A 1 94 ? -6.301 29.922 6.219 1 95.19 94 GLY A C 1
ATOM 712 O O . GLY A 1 94 ? -5.422 29.453 6.941 1 95.19 94 GLY A O 1
ATOM 713 N N . PHE A 1 95 ? -6.586 31.234 6.105 1 95.38 95 PHE A N 1
ATOM 714 C CA . PHE A 1 95 ? -5.828 32.219 6.855 1 95.38 95 PHE A CA 1
ATOM 715 C C . PHE A 1 95 ? -5.969 32 8.352 1 95.38 95 PHE A C 1
ATOM 717 O O . PHE A 1 95 ? -5.008 32.188 9.109 1 95.38 95 PHE A O 1
ATOM 724 N N . ASP A 1 96 ? -7.09 31.484 8.719 1 95.38 96 ASP A N 1
ATOM 725 C CA . ASP A 1 96 ? -7.375 31.391 10.148 1 95.38 96 ASP A CA 1
ATOM 726 C C . ASP A 1 96 ? -7.027 30 10.688 1 95.38 96 ASP A C 1
ATOM 728 O O . ASP A 1 96 ? -7.039 29.781 11.898 1 95.38 96 ASP A O 1
ATOM 732 N N . ASP A 1 97 ? -6.785 29.094 9.797 1 96.12 97 ASP A N 1
ATOM 733 C CA . ASP A 1 97 ? -6.402 27.766 10.25 1 96.12 97 ASP A CA 1
ATOM 734 C C . ASP A 1 97 ? -5.113 27.812 11.07 1 96.12 97 ASP A C 1
ATOM 736 O O . ASP A 1 97 ? -4.059 28.172 10.555 1 96.12 97 ASP A O 1
ATOM 740 N N . ALA A 1 98 ? -5.23 27.438 12.359 1 96.12 98 ALA A N 1
ATOM 741 C CA . ALA A 1 98 ? -4.105 27.375 13.289 1 96.12 98 ALA A CA 1
ATOM 742 C C . ALA A 1 98 ? -3.475 28.75 13.469 1 96.12 98 ALA A C 1
ATOM 744 O O . ALA A 1 98 ? -2.27 28.859 13.711 1 96.12 98 ALA A O 1
ATOM 745 N N . LYS A 1 99 ? -4.195 29.844 13.266 1 96.56 99 LYS A N 1
ATOM 746 C CA . LYS A 1 99 ? -3.666 31.188 13.438 1 96.56 99 LYS A CA 1
ATOM 747 C C . LYS A 1 99 ? -3.094 31.375 14.844 1 96.56 99 LYS A C 1
ATOM 749 O O . LYS A 1 99 ? -3.746 31.047 15.836 1 96.56 99 LYS A O 1
ATOM 754 N N . GLY A 1 100 ? -1.859 31.844 14.867 1 96.81 100 GLY A N 1
ATOM 755 C CA . GLY A 1 100 ? -1.214 32.156 16.125 1 96.81 100 GLY A CA 1
ATOM 756 C C . GLY A 1 100 ? -0.455 30.969 16.719 1 96.81 100 GLY A C 1
ATOM 757 O O . GLY A 1 100 ? 0.236 31.109 17.719 1 96.81 100 GLY A O 1
ATOM 758 N N . GLU A 1 101 ? -0.596 29.828 16.062 1 97 101 GLU A N 1
ATOM 759 C CA . GLU A 1 101 ? 0.046 28.609 16.562 1 97 101 GLU A CA 1
ATOM 760 C C . GLU A 1 101 ? 1.432 28.438 15.953 1 97 101 GLU A C 1
ATOM 762 O O . GLU A 1 101 ? 1.69 28.891 14.836 1 97 101 GLU A O 1
ATOM 767 N N . ASP A 1 102 ? 2.309 27.797 16.688 1 97.56 102 ASP A N 1
ATOM 768 C CA . ASP A 1 102 ? 3.578 27.297 16.172 1 97.56 102 ASP A CA 1
ATOM 769 C C . ASP A 1 102 ? 3.436 25.875 15.641 1 97.56 102 ASP A C 1
ATOM 771 O O . ASP A 1 102 ? 3.002 24.984 16.359 1 97.56 102 ASP A O 1
ATOM 775 N N . VAL A 1 103 ? 3.766 25.75 14.398 1 96.94 103 VAL A N 1
ATOM 776 C CA . VAL A 1 103 ? 3.684 24.422 13.773 1 96.94 103 VAL A CA 1
ATOM 777 C C . VAL A 1 103 ? 5.082 23.828 13.656 1 96.94 103 VAL A C 1
ATOM 779 O O . VAL A 1 103 ? 5.988 24.453 13.102 1 96.94 103 VAL A O 1
ATOM 782 N N . ARG A 1 104 ? 5.293 22.609 14.242 1 97.88 104 ARG A N 1
ATOM 783 C CA . ARG A 1 104 ? 6.594 21.953 14.203 1 97.88 104 ARG A CA 1
ATOM 784 C C . ARG A 1 104 ? 6.484 20.547 13.625 1 97.88 104 ARG A C 1
ATOM 786 O O . ARG A 1 104 ? 7.488 19.844 13.484 1 97.88 104 ARG A O 1
ATOM 793 N N . GLU A 1 105 ? 5.266 20.062 13.336 1 98 105 GLU A N 1
ATOM 794 C CA . GLU A 1 105 ? 5.059 18.734 12.789 1 98 105 GLU A CA 1
ATOM 795 C C . GLU A 1 105 ? 3.822 18.688 11.891 1 98 105 GLU A C 1
ATOM 797 O O . GLU A 1 105 ? 2.9 19.484 12.062 1 98 105 GLU A O 1
ATOM 802 N N . MET A 1 106 ? 3.867 17.812 10.977 1 97.94 106 MET A N 1
ATOM 803 C CA . MET A 1 106 ? 2.803 17.562 10.008 1 97.94 106 MET A CA 1
ATOM 804 C C . MET A 1 106 ? 2.609 16.078 9.766 1 97.94 106 MET A C 1
ATOM 806 O O . MET A 1 106 ? 3.582 15.32 9.711 1 97.94 106 MET A O 1
ATOM 810 N N . GLY A 1 107 ? 1.393 15.633 9.641 1 98.38 107 GLY A N 1
ATOM 811 C CA . GLY A 1 107 ? 1.071 14.242 9.359 1 98.38 107 GLY A CA 1
ATOM 812 C C . GLY A 1 107 ? 0.015 14.078 8.289 1 98.38 107 GLY A C 1
ATOM 813 O O . GLY A 1 107 ? -0.895 14.906 8.172 1 98.38 107 GLY A O 1
ATOM 814 N N . VAL A 1 108 ? 0.142 13.086 7.488 1 98.5 108 VAL A N 1
ATOM 815 C CA . VAL A 1 108 ? -0.909 12.656 6.574 1 98.5 108 VAL A CA 1
ATOM 816 C C . VAL A 1 108 ? -1.693 11.5 7.191 1 98.5 108 VAL A C 1
ATOM 818 O O . VAL A 1 108 ? -1.109 10.492 7.605 1 98.5 108 VAL A O 1
ATOM 821 N N . PHE A 1 109 ? -2.98 11.703 7.281 1 98.19 109 PHE A N 1
ATOM 822 C CA . PHE A 1 109 ? -3.848 10.695 7.875 1 98.19 109 PHE A CA 1
ATOM 823 C C . PHE A 1 109 ? -4.828 10.148 6.844 1 98.19 109 PHE A C 1
ATOM 825 O O . PHE A 1 109 ? -5.379 10.906 6.043 1 98.19 109 PHE A O 1
ATOM 832 N N . PHE A 1 110 ? -4.988 8.859 6.883 1 96 110 PHE A N 1
ATOM 833 C CA . PHE A 1 110 ? -6.031 8.211 6.098 1 96 110 PHE A CA 1
ATOM 834 C C . PHE A 1 110 ? -7.152 7.711 7 1 96 110 PHE A C 1
ATOM 836 O O . PHE A 1 110 ? -6.906 7.305 8.141 1 96 110 PHE A O 1
ATOM 843 N N . GLY A 1 111 ? -8.359 7.824 6.523 1 93.62 111 GLY A N 1
ATOM 844 C CA . GLY A 1 111 ? -9.484 7.195 7.195 1 93.62 111 GLY A CA 1
ATOM 845 C C . GLY A 1 111 ? -10.016 8.008 8.359 1 93.62 111 GLY A C 1
ATOM 846 O O . GLY A 1 111 ? -10.664 7.465 9.258 1 93.62 111 GLY A O 1
ATOM 847 N N . THR A 1 112 ? -9.703 9.234 8.438 1 95.31 112 THR A N 1
ATOM 848 C CA . THR A 1 112 ? -10.234 10.125 9.461 1 95.31 112 THR A CA 1
ATOM 849 C C . THR A 1 112 ? -11.75 10.211 9.367 1 95.31 112 THR A C 1
ATOM 851 O O . THR A 1 112 ? -12.312 10.305 8.273 1 95.31 112 THR A O 1
ATOM 854 N N . GLN A 1 113 ? -12.383 10.117 10.508 1 94.5 113 GLN A N 1
ATOM 855 C CA . GLN A 1 113 ? -13.828 10.305 10.586 1 94.5 113 GLN A CA 1
ATOM 856 C C . GLN A 1 113 ? -14.172 11.562 11.383 1 94.5 113 GLN A C 1
ATOM 858 O O . GLN A 1 113 ? -13.711 11.734 12.508 1 94.5 113 GLN A O 1
ATOM 863 N N . VAL A 1 114 ? -14.945 12.398 10.82 1 95.38 114 VAL A N 1
ATOM 864 C CA . VAL A 1 114 ? -15.367 13.656 11.43 1 95.38 114 VAL A CA 1
ATOM 865 C C . VAL A 1 114 ? -16.797 13.531 11.953 1 95.38 114 VAL A C 1
ATOM 867 O O . VAL A 1 114 ? -17.625 12.852 11.344 1 95.38 114 VAL A O 1
ATOM 870 N N . ALA A 1 115 ? -17.062 14.188 13.07 1 95.5 115 ALA A N 1
ATOM 871 C CA . ALA A 1 115 ? -18.375 14.148 13.695 1 95.5 115 ALA A CA 1
ATOM 872 C C . ALA A 1 115 ? -19.453 14.68 12.742 1 95.5 115 ALA A C 1
ATOM 874 O O . ALA A 1 115 ? -19.188 15.594 11.953 1 95.5 115 ALA A O 1
ATOM 875 N N . THR A 1 116 ? -20.609 14.148 12.844 1 92.44 116 THR A N 1
ATOM 876 C CA . THR A 1 116 ? -21.703 14.453 11.914 1 92.44 116 THR A CA 1
ATOM 877 C C . THR A 1 116 ? -22.203 15.875 12.109 1 92.44 116 THR A C 1
ATOM 879 O O . THR A 1 116 ? -22.859 16.438 11.234 1 92.44 116 THR A O 1
ATOM 882 N N . ASP A 1 117 ? -21.938 16.438 13.25 1 93.44 117 ASP A N 1
ATOM 883 C CA . ASP A 1 117 ? -22.438 17.781 13.531 1 93.44 117 ASP A CA 1
ATOM 884 C C . ASP A 1 117 ? -21.484 18.844 12.992 1 93.44 117 ASP A C 1
ATOM 886 O O . ASP A 1 117 ? -21.797 20.047 13.039 1 93.44 117 ASP A O 1
ATOM 890 N N . VAL A 1 118 ? -20.375 18.359 12.609 1 93.25 118 VAL A N 1
ATOM 891 C CA . VAL A 1 118 ? -19.5 19.281 11.891 1 93.25 118 VAL A CA 1
ATOM 892 C C . VAL A 1 118 ? -20.141 19.672 10.562 1 93.25 118 VAL A C 1
ATOM 894 O O . VAL A 1 118 ? -20.578 18.812 9.797 1 93.25 118 VAL A O 1
ATOM 897 N N . PRO A 1 119 ? -20.375 21.062 10.344 1 92.62 119 PRO A N 1
ATOM 898 C CA . PRO A 1 119 ? -21.016 21.5 9.102 1 92.62 119 PRO A CA 1
ATOM 899 C C . PRO A 1 119 ? -20.391 20.859 7.859 1 92.62 119 PRO A C 1
ATOM 901 O O . PRO A 1 119 ? -19.172 20.75 7.77 1 92.62 119 PRO A O 1
ATOM 904 N N . PRO A 1 120 ? -21.422 20.703 6.906 1 84.94 120 PRO A N 1
ATOM 905 C CA . PRO A 1 120 ? -20.891 20.172 5.652 1 84.94 120 PRO A CA 1
ATOM 906 C C . PRO A 1 120 ? -20 21.156 4.918 1 84.94 120 PRO A C 1
ATOM 908 O O . PRO A 1 120 ? -20.281 22.359 4.914 1 84.94 120 PRO A O 1
ATOM 911 N N . GLY A 1 121 ? -18.875 21 4.652 1 87.81 121 GLY A N 1
ATOM 912 C CA . GLY A 1 121 ? -18 21.891 3.926 1 87.81 121 GLY A CA 1
ATOM 913 C C . GLY A 1 121 ? -16.797 22.328 4.742 1 87.81 121 GLY A C 1
ATOM 914 O O . GLY A 1 121 ? -15.828 22.875 4.195 1 87.81 121 GLY A O 1
ATOM 915 N N . GLN A 1 122 ? -17.031 22.266 6.086 1 94 122 GLN A N 1
ATOM 916 C CA . GLN A 1 122 ? -15.883 22.562 6.93 1 94 122 GLN A CA 1
ATOM 917 C C . GLN A 1 122 ? -14.711 21.641 6.625 1 94 122 GLN A C 1
ATOM 919 O O . GLN A 1 122 ? -14.828 20.422 6.781 1 94 122 GLN A O 1
ATOM 924 N N . ARG A 1 123 ? -13.57 22.25 6.242 1 95.31 123 ARG A N 1
ATOM 925 C CA . ARG A 1 123 ? -12.445 21.422 5.809 1 95.31 123 ARG A CA 1
ATOM 926 C C . ARG A 1 123 ? -11.336 21.422 6.859 1 95.31 123 ARG A C 1
ATOM 928 O O . ARG A 1 123 ? -10.461 20.547 6.836 1 95.31 123 ARG A O 1
ATOM 935 N N . TRP A 1 124 ? -11.359 22.453 7.648 1 97.44 124 TRP A N 1
ATOM 936 C CA . TRP A 1 124 ? -10.469 22.469 8.805 1 97.44 124 TRP A CA 1
ATOM 937 C C . TRP A 1 124 ? -11.188 21.969 10.055 1 97.44 124 TRP A C 1
ATOM 939 O O . TRP A 1 124 ? -12.219 22.516 10.445 1 97.44 124 TRP A O 1
ATOM 949 N N . VAL A 1 125 ? -10.602 20.875 10.68 1 97.38 125 VAL A N 1
ATOM 950 C CA . VAL A 1 125 ? -11.281 20.312 11.844 1 97.38 125 VAL A CA 1
ATOM 951 C C . VAL A 1 125 ? -10.289 20.172 12.992 1 97.38 125 VAL A C 1
ATOM 953 O O . VAL A 1 125 ? -9.094 19.938 12.773 1 97.38 125 VAL A O 1
ATOM 956 N N . LEU A 1 126 ? -10.781 20.281 14.141 1 95.19 126 LEU A N 1
ATOM 957 C CA . LEU A 1 126 ? -10.008 20.094 15.359 1 95.19 126 LEU A CA 1
ATOM 958 C C . LEU A 1 126 ? -10.094 18.656 15.844 1 95.19 126 LEU A C 1
ATOM 960 O O . LEU A 1 126 ? -11.008 17.922 15.461 1 95.19 126 LEU A O 1
ATOM 964 N N . ALA A 1 127 ? -9.125 18.312 16.656 1 89.38 127 ALA A N 1
ATOM 965 C CA . ALA A 1 127 ? -9.086 16.953 17.188 1 89.38 127 ALA A CA 1
ATOM 966 C C . ALA A 1 127 ? -10.391 16.609 17.891 1 89.38 127 ALA A C 1
ATOM 968 O O . ALA A 1 127 ? -10.844 15.461 17.844 1 89.38 127 ALA A O 1
ATOM 969 N N . SER A 1 128 ? -10.992 17.609 18.531 1 91.56 128 SER A N 1
ATOM 970 C CA . SER A 1 128 ? -12.227 17.406 19.281 1 91.56 128 SER A CA 1
ATOM 971 C C . SER A 1 128 ? -13.398 17.125 18.344 1 91.56 128 SER A C 1
ATOM 973 O O . SER A 1 128 ? -14.461 16.672 18.797 1 91.56 128 SER A O 1
ATOM 975 N N . GLN A 1 129 ? -13.25 17.344 17.125 1 95.62 129 GLN A N 1
ATOM 976 C CA . GLN A 1 129 ? -14.32 17.172 16.141 1 95.62 129 GLN A CA 1
ATOM 977 C C . GLN A 1 129 ? -14.211 15.828 15.43 1 95.62 129 GLN A C 1
ATOM 979 O O . GLN A 1 129 ? -14.984 15.531 14.523 1 95.62 129 GLN A O 1
ATOM 984 N N . LEU A 1 130 ? -13.242 15.055 15.805 1 94.56 130 LEU A N 1
ATOM 985 C CA . LEU A 1 130 ? -13.031 13.758 15.172 1 94.56 130 LEU A CA 1
ATOM 986 C C . LEU A 1 130 ? -13.734 12.648 15.945 1 94.56 130 LEU A C 1
ATOM 988 O O . LEU A 1 130 ? -13.742 12.664 17.188 1 94.56 130 LEU A O 1
ATOM 992 N N . THR A 1 131 ? -14.305 11.734 15.289 1 96.06 131 THR A N 1
ATOM 993 C CA . THR A 1 131 ? -14.836 10.516 15.891 1 96.06 131 THR A CA 1
ATOM 994 C C . THR A 1 131 ? -13.898 9.336 15.648 1 96.06 131 THR A C 1
ATOM 996 O O . THR A 1 131 ? -13.969 8.328 16.344 1 96.06 131 THR A O 1
ATOM 999 N N . GLY A 1 132 ? -13.016 9.406 14.672 1 95.25 132 GLY A N 1
ATOM 1000 C CA . GLY A 1 132 ? -11.961 8.461 14.336 1 95.25 132 GLY A CA 1
ATOM 1001 C C . GLY A 1 132 ? -10.711 9.133 13.797 1 95.25 132 GLY A C 1
ATOM 1002 O O . GLY A 1 132 ? -10.766 9.883 12.82 1 95.25 132 GLY A O 1
ATOM 1003 N N . LYS A 1 133 ? -9.633 8.883 14.43 1 93.94 133 LYS A N 1
ATOM 1004 C CA . LYS A 1 133 ? -8.398 9.578 14.078 1 93.94 133 LYS A CA 1
ATOM 1005 C C . LYS A 1 133 ? -7.84 9.078 12.75 1 93.94 133 LYS A C 1
ATOM 1007 O O . LYS A 1 133 ? -7.121 9.797 12.055 1 93.94 133 LYS A O 1
ATOM 1012 N N . GLY A 1 134 ? -8.234 7.816 12.445 1 95.12 134 GLY A N 1
ATOM 1013 C CA . GLY A 1 134 ? -7.621 7.211 11.273 1 95.12 134 GLY A CA 1
ATOM 1014 C C . GLY A 1 134 ? -6.199 6.738 11.516 1 95.12 134 GLY A C 1
ATOM 1015 O O . GLY A 1 134 ? -5.832 6.426 12.656 1 95.12 134 GLY A O 1
ATOM 1016 N N . GLU A 1 135 ? -5.438 6.562 10.391 1 96.88 135 GLU A N 1
ATOM 1017 C CA . GLU A 1 135 ? -4.074 6.031 10.422 1 96.88 135 GLU A CA 1
ATOM 1018 C C . GLU A 1 135 ? -3.064 7.082 9.969 1 96.88 135 GLU A C 1
ATOM 1020 O O . GLU A 1 135 ? -3.205 7.66 8.891 1 96.88 135 GLU A O 1
ATOM 1025 N N . LEU A 1 136 ? -2.104 7.324 10.836 1 98.25 136 LEU A N 1
ATOM 1026 C CA . LEU A 1 136 ? -1.006 8.195 10.43 1 98.25 136 LEU A CA 1
ATOM 1027 C C . LEU A 1 136 ? -0.123 7.516 9.391 1 98.25 136 LEU A C 1
ATOM 1029 O O . LEU A 1 136 ? 0.544 6.523 9.688 1 98.25 136 LEU A O 1
ATOM 1033 N N . TYR A 1 137 ? -0.091 8.031 8.234 1 98 137 TYR A N 1
ATOM 1034 C CA . TYR A 1 137 ? 0.64 7.418 7.129 1 98 137 TYR A CA 1
ATOM 1035 C C . TYR A 1 137 ? 2.076 7.926 7.078 1 98 137 TYR A C 1
ATOM 1037 O O . TYR A 1 137 ? 3.021 7.133 7.086 1 98 137 TYR A O 1
ATOM 1045 N N . THR A 1 138 ? 2.254 9.195 7.023 1 98.12 138 THR A N 1
ATOM 1046 C CA . THR A 1 138 ? 3.58 9.805 7.082 1 98.12 138 THR A CA 1
ATOM 1047 C C . THR A 1 138 ? 3.619 10.914 8.125 1 98.12 138 THR A C 1
ATOM 1049 O O . THR A 1 138 ? 2.592 11.531 8.422 1 98.12 138 THR A O 1
ATOM 1052 N N . LEU A 1 139 ? 4.73 11.164 8.648 1 98.31 139 LEU A N 1
ATOM 1053 C CA . LEU A 1 139 ? 5 12.164 9.672 1 98.31 139 LEU A CA 1
ATOM 1054 C C . LEU A 1 139 ? 6.238 12.984 9.312 1 98.31 139 LEU A C 1
ATOM 1056 O O . LEU A 1 139 ? 7.246 12.43 8.875 1 98.31 139 LEU A O 1
ATOM 1060 N N . GLU A 1 140 ? 6.125 14.219 9.406 1 96.88 140 GLU A N 1
ATOM 1061 C CA . GLU A 1 140 ? 7.234 15.141 9.188 1 96.88 140 GLU A CA 1
ATOM 1062 C C . GLU A 1 140 ? 7.395 16.094 10.375 1 96.88 140 GLU A C 1
ATOM 1064 O O . GLU A 1 140 ? 6.441 16.766 10.766 1 96.88 140 GLU A O 1
ATOM 1069 N N . ARG A 1 141 ? 8.539 16.125 10.922 1 97.06 141 ARG A N 1
ATOM 1070 C CA . ARG A 1 141 ? 8.906 17.188 11.852 1 97.06 141 ARG A CA 1
ATOM 1071 C C . ARG A 1 141 ? 9.734 18.266 11.148 1 97.06 141 ARG A C 1
ATOM 1073 O O . ARG A 1 141 ? 10.586 17.953 10.312 1 97.06 141 ARG A O 1
ATOM 1080 N N . ARG A 1 142 ? 9.406 19.469 11.445 1 94.62 142 ARG A N 1
ATOM 1081 C CA . ARG A 1 142 ? 10.016 20.562 10.703 1 94.62 142 ARG A CA 1
ATOM 1082 C C . ARG A 1 142 ? 10.336 21.734 11.625 1 94.62 142 ARG A C 1
ATOM 1084 O O . ARG A 1 142 ? 9.867 21.781 12.766 1 94.62 142 ARG A O 1
ATOM 1091 N N . PRO A 1 143 ? 11.289 22.625 11.086 1 94.44 143 PRO A N 1
ATOM 1092 C CA . PRO A 1 143 ? 11.492 23.844 11.859 1 94.44 143 PRO A CA 1
ATOM 1093 C C . PRO A 1 143 ? 10.188 24.609 12.109 1 94.44 143 PRO A C 1
ATOM 1095 O O . PRO A 1 143 ? 9.297 24.609 11.266 1 94.44 143 PRO A O 1
ATOM 1098 N N . ARG A 1 144 ? 10.258 25.25 13.234 1 96.5 144 ARG A N 1
ATOM 1099 C CA . ARG A 1 144 ? 9.07 25.969 13.695 1 96.5 144 ARG A CA 1
ATOM 1100 C C . ARG A 1 144 ? 8.594 26.969 12.648 1 96.5 144 ARG A C 1
ATOM 1102 O O . ARG A 1 144 ? 9.383 27.75 12.125 1 96.5 144 ARG A O 1
ATOM 1109 N N . ILE A 1 145 ? 7.328 26.906 12.352 1 94.56 145 ILE A N 1
ATOM 1110 C CA . ILE A 1 145 ? 6.672 27.875 11.492 1 94.56 145 ILE A CA 1
ATOM 1111 C C . ILE A 1 145 ? 5.504 28.531 12.242 1 94.56 145 ILE A C 1
ATOM 1113 O O . ILE A 1 145 ? 4.582 27.828 12.68 1 94.56 145 ILE A O 1
ATOM 1117 N N . LEU A 1 146 ? 5.562 29.812 12.375 1 96 146 LEU A N 1
ATOM 1118 C CA . LEU A 1 146 ? 4.434 30.531 12.969 1 96 146 LEU A CA 1
ATOM 1119 C C . LEU A 1 146 ? 3.328 30.75 11.938 1 96 146 LEU A C 1
ATOM 1121 O O . LEU A 1 146 ? 3.58 31.297 10.859 1 96 146 LEU A O 1
ATOM 1125 N N . ARG A 1 147 ? 2.156 30.266 12.266 1 96.31 147 ARG A N 1
ATOM 1126 C CA . ARG A 1 147 ? 0.984 30.609 11.469 1 96.31 147 ARG A CA 1
ATOM 1127 C C . ARG A 1 147 ? 0.478 32 11.82 1 96.31 147 ARG A C 1
ATOM 1129 O O . ARG A 1 147 ? -0.298 32.156 12.766 1 96.31 147 ARG A O 1
ATOM 1136 N N . SER A 1 148 ? 0.85 32.969 11.031 1 93.25 148 SER A N 1
ATOM 1137 C CA . SER A 1 148 ? 0.537 34.375 11.336 1 93.25 148 SER A CA 1
ATOM 1138 C C . SER A 1 148 ? -0.878 34.719 10.898 1 93.25 148 SER A C 1
ATOM 1140 O O . SER A 1 148 ? -1.447 35.719 11.367 1 93.25 148 SER A O 1
ATOM 1142 N N . GLY A 1 149 ? -1.429 34.062 9.969 1 89.38 149 GLY A N 1
ATOM 1143 C CA . GLY A 1 149 ? -2.729 34.375 9.406 1 89.38 149 GLY A CA 1
ATOM 1144 C C . GLY A 1 149 ? -2.646 35.312 8.219 1 89.38 149 GLY A C 1
ATOM 1145 O O . GLY A 1 149 ? -3.672 35.719 7.648 1 89.38 149 GLY A O 1
ATOM 1146 N N . SER A 1 150 ? -1.446 35.688 7.824 1 90.81 150 SER A N 1
ATOM 1147 C CA . SER A 1 150 ? -1.276 36.625 6.738 1 90.81 150 SER A CA 1
ATOM 1148 C C . SER A 1 150 ? -1.075 35.938 5.402 1 90.81 150 SER A C 1
ATOM 1150 O O . SER A 1 150 ? -1.161 36.562 4.344 1 90.81 150 SER A O 1
ATOM 1152 N N . VAL A 1 151 ? -0.781 34.625 5.465 1 86.62 151 VAL A N 1
ATOM 1153 C CA . VAL A 1 151 ? -0.554 33.875 4.234 1 86.62 151 VAL A CA 1
ATOM 1154 C C . VAL A 1 151 ? -1.382 32.594 4.254 1 86.62 151 VAL A C 1
ATOM 1156 O O . VAL A 1 151 ? -1.627 32.031 5.316 1 86.62 151 VAL A O 1
ATOM 1159 N N . ARG A 1 152 ? -1.869 32.375 3.094 1 89.75 152 ARG A N 1
ATOM 1160 C CA . ARG A 1 152 ? -2.457 31.047 2.932 1 89.75 152 ARG A CA 1
ATOM 1161 C C . ARG A 1 152 ? -1.391 30.016 2.584 1 89.75 152 ARG A C 1
ATOM 1163 O O . ARG A 1 152 ? -0.676 30.156 1.59 1 89.75 152 ARG A O 1
ATOM 1170 N N . GLN A 1 153 ? -1.204 29.109 3.465 1 92.19 153 GLN A N 1
ATOM 1171 C CA . GLN A 1 153 ? -0.21 28.062 3.242 1 92.19 153 GLN A CA 1
ATOM 1172 C C . GLN A 1 153 ? -0.815 26.875 2.492 1 92.19 153 GLN A C 1
ATOM 1174 O O . GLN A 1 153 ? -1.938 26.469 2.781 1 92.19 153 GLN A O 1
ATOM 1179 N N . VAL A 1 154 ? -0.077 26.391 1.494 1 93.12 154 VAL A N 1
ATOM 1180 C CA . VAL A 1 154 ? -0.472 25.219 0.732 1 93.12 154 VAL A CA 1
ATOM 1181 C C . VAL A 1 154 ? 0.515 24.078 0.991 1 93.12 154 VAL A C 1
ATOM 1183 O O . VAL A 1 154 ? 1.73 24.281 0.982 1 93.12 154 VAL A O 1
ATOM 1186 N N . GLU A 1 155 ? -0.016 22.953 1.369 1 94.94 155 GLU A N 1
ATOM 1187 C CA . GLU A 1 155 ? 0.806 21.75 1.472 1 94.94 155 GLU A CA 1
ATOM 1188 C C . GLU A 1 155 ? 0.665 20.875 0.228 1 94.94 155 GLU A C 1
ATOM 1190 O O . GLU A 1 155 ? -0.451 20.547 -0.184 1 94.94 155 GLU A O 1
ATOM 1195 N N . GLU A 1 156 ? 1.729 20.562 -0.378 1 94.69 156 GLU A N 1
ATOM 1196 C CA . GLU A 1 156 ? 1.809 19.625 -1.486 1 94.69 156 GLU A CA 1
ATOM 1197 C C . GLU A 1 156 ? 2.703 18.438 -1.135 1 94.69 156 GLU A C 1
ATOM 1199 O O . GLU A 1 156 ? 3.854 18.609 -0.731 1 94.69 156 GLU A O 1
ATOM 1204 N N . ILE A 1 157 ? 2.182 17.281 -1.321 1 96.12 157 ILE A N 1
ATOM 1205 C CA . ILE A 1 157 ? 2.891 16.062 -0.911 1 96.12 157 ILE A CA 1
ATOM 1206 C C . ILE A 1 157 ? 2.818 15.023 -2.023 1 96.12 157 ILE A C 1
ATOM 1208 O O . ILE A 1 157 ? 1.786 14.883 -2.68 1 96.12 157 ILE A O 1
ATOM 1212 N N . ILE A 1 158 ? 3.912 14.344 -2.275 1 97.06 158 ILE A N 1
ATOM 1213 C CA . ILE A 1 158 ? 3.947 13.18 -3.152 1 97.06 158 ILE A CA 1
ATOM 1214 C C . ILE A 1 158 ? 4.156 11.914 -2.32 1 97.06 158 ILE A C 1
ATOM 1216 O O . ILE A 1 158 ? 5.109 11.828 -1.541 1 97.06 158 ILE A O 1
ATOM 1220 N N . LEU A 1 159 ? 3.258 11.031 -2.443 1 96.81 159 LEU A N 1
ATOM 1221 C CA . LEU A 1 159 ? 3.389 9.727 -1.797 1 96.81 159 LEU A CA 1
ATOM 1222 C C . LEU A 1 159 ? 3.777 8.656 -2.809 1 96.81 159 LEU A C 1
ATOM 1224 O O . LEU A 1 159 ? 3.014 8.359 -3.729 1 96.81 159 LEU A O 1
ATOM 1228 N N . PRO A 1 160 ? 4.93 8.094 -2.574 1 96 160 PRO A N 1
ATOM 1229 C CA . PRO A 1 160 ? 5.336 6.988 -3.451 1 96 160 PRO A CA 1
ATOM 1230 C C . PRO A 1 160 ? 4.848 5.629 -2.957 1 96 160 PRO A C 1
ATOM 1232 O O . PRO A 1 160 ? 4.789 5.395 -1.748 1 96 160 PRO A O 1
ATOM 1235 N N . PHE A 1 161 ? 4.566 4.742 -3.926 1 95.06 161 PHE A N 1
ATOM 1236 C CA . PHE A 1 161 ? 4.168 3.379 -3.602 1 95.06 161 PHE A CA 1
ATOM 1237 C C . PHE A 1 161 ? 5.008 2.369 -4.375 1 95.06 161 PHE A C 1
ATOM 1239 O O . PHE A 1 161 ? 5.43 2.643 -5.5 1 95.06 161 PHE A O 1
ATOM 1246 N N . MET B 1 1 ? 11.773 15.469 4.82 1 69.88 1 MET B N 1
ATOM 1247 C CA . MET B 1 1 ? 11.117 14.438 4.02 1 69.88 1 MET B CA 1
ATOM 1248 C C . MET B 1 1 ? 10.18 13.594 4.875 1 69.88 1 MET B C 1
ATOM 1250 O O . MET B 1 1 ? 10.477 13.328 6.043 1 69.88 1 MET B O 1
ATOM 1254 N N . ALA B 1 2 ? 8.945 13.508 4.598 1 88.75 2 ALA B N 1
ATOM 1255 C CA . ALA B 1 2 ? 7.957 12.805 5.414 1 88.75 2 ALA B CA 1
ATOM 1256 C C . ALA B 1 2 ? 8.32 11.328 5.559 1 88.75 2 ALA B C 1
ATOM 1258 O O . ALA B 1 2 ? 8.766 10.695 4.598 1 88.75 2 ALA B O 1
ATOM 1259 N N . VAL B 1 3 ? 8.367 10.883 6.805 1 94.5 3 VAL B N 1
ATOM 1260 C CA . VAL B 1 3 ? 8.703 9.5 7.125 1 94.5 3 VAL B CA 1
ATOM 1261 C C . VAL B 1 3 ? 7.434 8.648 7.137 1 94.5 3 VAL B C 1
ATOM 1263 O O . VAL B 1 3 ? 6.445 9 7.785 1 94.5 3 VAL B O 1
ATOM 1266 N N . LEU B 1 4 ? 7.461 7.555 6.457 1 96.31 4 LEU B N 1
ATOM 1267 C CA . LEU B 1 4 ? 6.371 6.586 6.469 1 96.31 4 LEU B CA 1
ATOM 1268 C C . LEU B 1 4 ? 6.238 5.934 7.84 1 96.31 4 LEU B C 1
ATOM 1270 O O . LEU B 1 4 ? 7.23 5.473 8.414 1 96.31 4 LEU B O 1
ATOM 1274 N N . GLN B 1 5 ? 5.035 5.902 8.328 1 97.81 5 GLN B N 1
ATOM 1275 C CA . GLN B 1 5 ? 4.793 5.359 9.664 1 97.81 5 GLN B CA 1
ATOM 1276 C C . GLN B 1 5 ? 4.344 3.9 9.594 1 97.81 5 GLN B C 1
ATOM 1278 O O . GLN B 1 5 ? 3.695 3.492 8.625 1 97.81 5 GLN B O 1
ATOM 1283 N N . GLN B 1 6 ? 4.605 3.098 10.656 1 97.56 6 GLN B N 1
ATOM 1284 C CA . GLN B 1 6 ? 4.145 1.717 10.758 1 97.56 6 GLN B CA 1
ATOM 1285 C C . GLN B 1 6 ? 2.623 1.637 10.688 1 97.56 6 GLN B C 1
ATOM 1287 O O . GLN B 1 6 ? 2.072 0.711 10.094 1 97.56 6 GLN B O 1
ATOM 1292 N N . ALA B 1 7 ? 1.945 2.604 11.297 1 96.81 7 ALA B N 1
ATOM 1293 C CA . ALA B 1 7 ? 0.485 2.637 11.25 1 96.81 7 ALA B CA 1
ATOM 1294 C C . ALA B 1 7 ? -0.02 2.697 9.812 1 96.81 7 ALA B C 1
ATOM 1296 O O . ALA B 1 7 ? -1.033 2.08 9.477 1 96.81 7 ALA B O 1
ATOM 1297 N N . GLY B 1 8 ? 0.659 3.453 9.031 1 96.06 8 GLY B N 1
ATOM 1298 C CA . GLY B 1 8 ? 0.306 3.525 7.621 1 96.06 8 GLY B CA 1
ATOM 1299 C C . GLY B 1 8 ? 0.541 2.225 6.879 1 96.06 8 GLY B C 1
ATOM 1300 O O . GLY B 1 8 ? -0.281 1.815 6.055 1 96.06 8 GLY B O 1
ATOM 1301 N N . ARG B 1 9 ? 1.639 1.642 7.184 1 96.69 9 ARG B N 1
ATOM 1302 C CA . ARG B 1 9 ? 1.964 0.359 6.566 1 96.69 9 ARG B CA 1
ATOM 1303 C C . ARG B 1 9 ? 0.952 -0.711 6.965 1 96.69 9 ARG B C 1
ATOM 1305 O O . ARG B 1 9 ? 0.556 -1.535 6.137 1 96.69 9 ARG B O 1
ATOM 1312 N N . ILE B 1 10 ? 0.521 -0.664 8.195 1 97.38 10 ILE B N 1
ATOM 1313 C CA . ILE B 1 10 ? -0.491 -1.595 8.68 1 97.38 10 ILE B CA 1
ATOM 1314 C C . ILE B 1 10 ? -1.811 -1.352 7.949 1 97.38 10 ILE B C 1
ATOM 1316 O O . ILE B 1 10 ? -2.508 -2.299 7.582 1 97.38 10 ILE B O 1
ATOM 1320 N N . ALA B 1 11 ? -2.098 -0.13 7.719 1 95.62 11 ALA B N 1
ATOM 1321 C CA . ALA B 1 11 ? -3.314 0.205 6.984 1 95.62 11 ALA B CA 1
ATOM 1322 C C . ALA B 1 11 ? -3.275 -0.37 5.57 1 95.62 11 ALA B C 1
ATOM 1324 O O . ALA B 1 11 ? -4.281 -0.881 5.074 1 95.62 11 ALA B O 1
ATOM 1325 N N . LEU B 1 12 ? -2.135 -0.276 4.926 1 95.75 12 LEU B N 1
ATOM 1326 C CA . LEU B 1 12 ? -1.982 -0.849 3.592 1 95.75 12 LEU B CA 1
ATOM 1327 C C . LEU B 1 12 ? -2.102 -2.369 3.639 1 95.75 12 LEU B C 1
ATOM 1329 O O . LEU B 1 12 ? -2.732 -2.973 2.768 1 95.75 12 LEU B O 1
ATOM 1333 N N . ALA B 1 13 ? -1.466 -2.992 4.66 1 97.38 13 ALA B N 1
ATOM 1334 C CA . ALA B 1 13 ? -1.564 -4.441 4.836 1 97.38 13 ALA B CA 1
ATOM 1335 C C . ALA B 1 13 ? -3.02 -4.875 4.977 1 97.38 13 ALA B C 1
ATOM 1337 O O . ALA B 1 13 ? -3.445 -5.852 4.355 1 97.38 13 ALA B O 1
ATOM 1338 N N . LYS B 1 14 ? -3.77 -4.156 5.762 1 95.75 14 LYS B N 1
ATOM 1339 C CA . LYS B 1 14 ? -5.188 -4.449 5.941 1 95.75 14 LYS B CA 1
ATOM 1340 C C . LYS B 1 14 ? -5.941 -4.344 4.617 1 95.75 14 LYS B C 1
ATOM 1342 O O . LYS B 1 14 ? -6.809 -5.172 4.328 1 95.75 14 LYS B O 1
ATOM 1347 N N . ALA B 1 15 ? -5.617 -3.332 3.85 1 92.56 15 ALA B N 1
ATOM 1348 C CA . ALA B 1 15 ? -6.289 -3.123 2.57 1 92.56 15 ALA B CA 1
ATOM 1349 C C . ALA B 1 15 ? -6.031 -4.289 1.618 1 92.56 15 ALA B C 1
ATOM 1351 O O . ALA B 1 15 ? -6.938 -4.738 0.917 1 92.56 15 ALA B O 1
ATOM 1352 N N . VAL B 1 16 ? -4.852 -4.773 1.628 1 94.56 16 VAL B N 1
ATOM 1353 C CA . VAL B 1 16 ? -4.469 -5.883 0.758 1 94.56 16 VAL B CA 1
ATOM 1354 C C . VAL B 1 16 ? -5.121 -7.172 1.249 1 94.56 16 VAL B C 1
ATOM 1356 O O . VAL B 1 16 ? -5.668 -7.941 0.453 1 94.56 16 VAL B O 1
ATOM 1359 N N . ALA B 1 17 ? -5.102 -7.355 2.537 1 95.75 17 ALA B N 1
ATOM 1360 C CA . ALA B 1 17 ? -5.629 -8.586 3.133 1 95.75 17 ALA B CA 1
ATOM 1361 C C . ALA B 1 17 ? -7.129 -8.711 2.877 1 95.75 17 ALA B C 1
ATOM 1363 O O . ALA B 1 17 ? -7.676 -9.82 2.908 1 95.75 17 ALA B O 1
ATOM 1364 N N . ALA B 1 18 ? -7.762 -7.621 2.57 1 93.56 18 ALA B N 1
ATOM 1365 C CA . ALA B 1 18 ? -9.211 -7.609 2.377 1 93.56 18 ALA B CA 1
ATOM 1366 C C . ALA B 1 18 ? -9.57 -7.93 0.93 1 93.56 18 ALA B C 1
ATOM 1368 O O . ALA B 1 18 ? -10.742 -8.133 0.609 1 93.56 18 ALA B O 1
ATOM 1369 N N . GLN B 1 19 ? -8.633 -8.039 0.01 1 93.25 19 GLN B N 1
ATOM 1370 C CA . GLN B 1 19 ? -8.883 -8.297 -1.404 1 93.25 19 GLN B CA 1
ATOM 1371 C C . GLN B 1 19 ? -8.992 -9.797 -1.681 1 93.25 19 GLN B C 1
ATOM 1373 O O . GLN B 1 19 ? -8.594 -10.609 -0.85 1 93.25 19 GLN B O 1
ATOM 1378 N N . THR B 1 20 ? -9.672 -10.078 -2.85 1 94.12 20 THR B N 1
ATOM 1379 C CA . THR B 1 20 ? -9.547 -11.43 -3.373 1 94.12 20 THR B CA 1
ATOM 1380 C C . THR B 1 20 ? -8.141 -11.672 -3.918 1 94.12 20 THR B C 1
ATOM 1382 O O . THR B 1 20 ? -7.66 -10.922 -4.77 1 94.12 20 THR B O 1
ATOM 1385 N N . ILE B 1 21 ? -7.508 -12.727 -3.434 1 97.5 21 ILE B N 1
ATOM 1386 C CA . ILE B 1 21 ? -6.109 -12.961 -3.77 1 97.5 21 ILE B CA 1
ATOM 1387 C C . ILE B 1 21 ? -5.957 -14.336 -4.426 1 97.5 21 ILE B C 1
ATOM 1389 O O . ILE B 1 21 ? -6.531 -15.32 -3.955 1 97.5 21 ILE B O 1
ATOM 1393 N N . HIS B 1 22 ? -5.238 -14.375 -5.52 1 98.19 22 HIS B N 1
ATOM 1394 C CA . HIS B 1 22 ? -4.898 -15.625 -6.18 1 98.19 22 HIS B CA 1
ATOM 1395 C C . HIS B 1 22 ? -3.389 -15.797 -6.305 1 98.19 22 HIS B C 1
ATOM 1397 O O . HIS B 1 22 ? -2.662 -14.812 -6.461 1 98.19 22 HIS B O 1
ATOM 1403 N N . ILE B 1 23 ? -2.975 -16.969 -6.234 1 98.12 23 ILE B N 1
ATOM 1404 C CA . ILE B 1 23 ? -1.617 -17.344 -6.621 1 98.12 23 ILE B CA 1
ATOM 1405 C C . ILE B 1 23 ? -1.646 -18.109 -7.941 1 98.12 23 ILE B C 1
ATOM 1407 O O . ILE B 1 23 ? -2.336 -19.125 -8.062 1 98.12 23 ILE B O 1
ATOM 1411 N N . ALA B 1 24 ? -0.929 -17.594 -8.852 1 98.25 24 ALA B N 1
ATOM 1412 C CA . ALA B 1 24 ? -0.924 -18.188 -10.195 1 98.25 24 ALA B CA 1
ATOM 1413 C C . ALA B 1 24 ? 0.401 -18.875 -10.484 1 98.25 24 ALA B C 1
ATOM 1415 O O . ALA B 1 24 ? 1.458 -18.438 -10.031 1 98.25 24 ALA B O 1
ATOM 1416 N N . TRP B 1 25 ? 0.289 -19.938 -11.219 1 97.81 25 TRP B N 1
ATOM 1417 C CA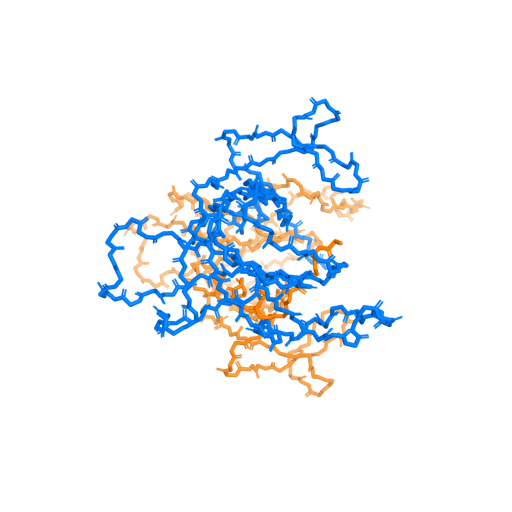 . TRP B 1 25 ? 1.456 -20.609 -11.773 1 97.81 25 TRP B CA 1
ATOM 1418 C C . TRP B 1 25 ? 1.537 -20.422 -13.281 1 97.81 25 TRP B C 1
ATOM 1420 O O . TRP B 1 25 ? 0.51 -20.297 -13.953 1 97.81 25 TRP B O 1
ATOM 1430 N N . GLY B 1 26 ? 2.756 -20.375 -13.75 1 97.94 26 GLY B N 1
ATOM 1431 C CA . GLY B 1 26 ? 2.986 -20.281 -15.188 1 97.94 26 GLY B CA 1
ATOM 1432 C C . GLY B 1 26 ? 4.133 -21.141 -15.664 1 97.94 26 GLY B C 1
ATOM 1433 O O . GLY B 1 26 ? 5.02 -21.5 -14.891 1 97.94 26 GLY B O 1
ATOM 1434 N N . ARG B 1 27 ? 4.129 -21.438 -17.016 1 98 27 ARG B N 1
ATOM 1435 C CA . ARG B 1 27 ? 5.16 -22.266 -17.641 1 98 27 ARG B CA 1
ATOM 1436 C C . ARG B 1 27 ? 6.438 -21.469 -17.875 1 98 27 ARG B C 1
ATOM 1438 O O . ARG B 1 27 ? 7.508 -22.047 -18.062 1 98 27 ARG B O 1
ATOM 1445 N N . GLY B 1 28 ? 6.262 -20.109 -17.891 1 97.56 28 GLY B N 1
ATOM 1446 C CA . GLY B 1 28 ? 7.402 -19.297 -18.297 1 97.56 28 GLY B CA 1
ATOM 1447 C C . GLY B 1 28 ? 7.934 -19.672 -19.672 1 97.56 28 GLY B C 1
ATOM 1448 O O . GLY B 1 28 ? 7.16 -19.812 -20.625 1 97.56 28 GLY B O 1
ATOM 1449 N N . LEU B 1 29 ? 9.242 -19.609 -19.844 1 97.56 29 LEU B N 1
ATOM 1450 C CA . LEU B 1 29 ? 9.906 -20 -21.078 1 97.56 29 LEU B CA 1
ATOM 1451 C C . LEU B 1 29 ? 10.914 -21.125 -20.828 1 97.56 29 LEU B C 1
ATOM 1453 O O . LEU B 1 29 ? 11.688 -21.062 -19.875 1 97.56 29 LEU B O 1
ATOM 1457 N N . PRO B 1 30 ? 10.883 -22.172 -21.719 1 96.88 30 PRO B N 1
ATOM 1458 C CA . PRO B 1 30 ? 11.852 -23.25 -21.562 1 96.88 30 PRO B CA 1
ATOM 1459 C C . PRO B 1 30 ? 13.297 -22.766 -21.578 1 96.88 30 PRO B C 1
ATOM 1461 O O . PRO B 1 30 ? 14.156 -23.359 -20.922 1 96.88 30 PRO B O 1
ATOM 1464 N N . ALA B 1 31 ? 13.555 -21.672 -22.203 1 96.81 31 ALA B N 1
ATOM 1465 C CA . ALA B 1 31 ? 14.898 -21.109 -22.312 1 96.81 31 ALA B CA 1
ATOM 1466 C C . ALA B 1 31 ? 15.438 -20.703 -20.938 1 96.81 31 ALA B C 1
ATOM 1468 O O . ALA B 1 31 ? 16.641 -20.594 -20.75 1 96.81 31 ALA B O 1
ATOM 1469 N N . TRP B 1 32 ? 14.5 -20.453 -19.906 1 96.25 32 TRP B N 1
ATOM 1470 C CA . TRP B 1 32 ? 14.906 -20.031 -18.562 1 96.25 32 TRP B CA 1
ATOM 1471 C C . TRP B 1 32 ? 15.656 -21.141 -17.844 1 96.25 32 TRP B C 1
ATOM 1473 O O . TRP B 1 32 ? 16.344 -20.891 -16.859 1 96.25 32 TRP B O 1
ATOM 1483 N N . ASP B 1 33 ? 15.445 -22.406 -18.328 1 96.06 33 ASP B N 1
ATOM 1484 C CA . ASP B 1 33 ? 16.125 -23.531 -17.688 1 96.06 33 ASP B CA 1
ATOM 1485 C C . ASP B 1 33 ? 17.641 -23.438 -17.844 1 96.06 33 ASP B C 1
ATOM 1487 O O . ASP B 1 33 ? 18.375 -23.781 -16.922 1 96.06 33 ASP B O 1
ATOM 1491 N N . ALA B 1 34 ? 18.062 -22.984 -18.922 1 94.75 34 ALA B N 1
ATOM 1492 C CA . ALA B 1 34 ? 19.484 -22.859 -19.234 1 94.75 34 ALA B CA 1
ATOM 1493 C C . ALA B 1 34 ? 20.047 -21.531 -18.75 1 94.75 34 ALA B C 1
ATOM 1495 O O . ALA B 1 34 ? 21.172 -21.469 -18.281 1 94.75 34 ALA B O 1
ATOM 1496 N N . ALA B 1 35 ? 19.266 -20.531 -18.906 1 94.5 35 ALA B N 1
ATOM 1497 C CA . ALA B 1 35 ? 19.672 -19.188 -18.547 1 94.5 35 ALA B CA 1
ATOM 1498 C C . ALA B 1 35 ? 18.578 -18.453 -17.781 1 94.5 35 ALA B C 1
ATOM 1500 O O . ALA B 1 35 ? 17.703 -17.828 -18.391 1 94.5 35 ALA B O 1
ATOM 1501 N N . PRO B 1 36 ? 18.656 -18.547 -16.484 1 90.69 36 PRO B N 1
ATOM 1502 C CA . PRO B 1 36 ? 17.609 -17.844 -15.727 1 90.69 36 PRO B CA 1
ATOM 1503 C C . PRO B 1 36 ? 17.516 -16.375 -16.078 1 90.69 36 PRO B C 1
ATOM 1505 O O . PRO B 1 36 ? 18.531 -15.719 -16.344 1 90.69 36 PRO B O 1
ATOM 1508 N N . GLU B 1 37 ? 16.312 -15.938 -16.203 1 93.88 37 GLU B N 1
ATOM 1509 C CA . GLU B 1 37 ? 16.031 -14.531 -16.484 1 93.88 37 GLU B CA 1
ATOM 1510 C C . GLU B 1 37 ? 15.438 -13.836 -15.258 1 93.88 37 GLU B C 1
ATOM 1512 O O . GLU B 1 37 ? 14.477 -14.32 -14.664 1 93.88 37 GLU B O 1
ATOM 1517 N N . PRO B 1 38 ? 16.062 -12.766 -14.953 1 94.62 38 PRO B N 1
ATOM 1518 C CA . PRO B 1 38 ? 15.508 -12.055 -13.797 1 94.62 38 PRO B CA 1
ATOM 1519 C C . PRO B 1 38 ? 14.078 -11.57 -14.023 1 94.62 38 PRO B C 1
ATOM 1521 O O . PRO B 1 38 ? 13.672 -11.367 -15.172 1 94.62 38 PRO B O 1
ATOM 1524 N N . GLU B 1 39 ? 13.242 -11.477 -12.906 1 96.56 39 GLU B N 1
ATOM 1525 C CA . GLU B 1 39 ? 11.898 -10.914 -12.961 1 96.56 39 GLU B CA 1
ATOM 1526 C C . GLU B 1 39 ? 11.93 -9.438 -13.359 1 96.56 39 GLU B C 1
ATOM 1528 O O . GLU B 1 39 ? 12.727 -8.664 -12.828 1 96.56 39 GLU B O 1
ATOM 1533 N N . PRO B 1 40 ? 11.211 -9.023 -14.336 1 96.69 40 PRO B N 1
ATOM 1534 C CA . PRO B 1 40 ? 11.031 -7.574 -14.508 1 96.69 40 PRO B CA 1
ATOM 1535 C C . PRO B 1 40 ? 10.234 -6.945 -13.367 1 96.69 40 PRO B C 1
ATOM 1537 O O . PRO B 1 40 ? 9.68 -7.656 -12.531 1 96.69 40 PRO B O 1
ATOM 1540 N N . ILE B 1 41 ? 10.266 -5.613 -13.273 1 96.81 41 ILE B N 1
ATOM 1541 C CA . ILE B 1 41 ? 9.445 -4.938 -12.273 1 96.81 41 ILE B CA 1
ATOM 1542 C C . ILE B 1 41 ? 8.188 -4.379 -12.93 1 96.81 41 ILE B C 1
ATOM 1544 O O . ILE B 1 41 ? 7.309 -3.834 -12.25 1 96.81 41 ILE B O 1
ATOM 1548 N N . THR B 1 42 ? 7.961 -4.551 -14.234 1 97.25 42 THR B N 1
ATOM 1549 C CA . THR B 1 42 ? 6.871 -3.896 -14.945 1 97.25 42 THR B CA 1
ATOM 1550 C C . THR B 1 42 ? 5.898 -4.926 -15.516 1 97.25 42 THR B C 1
ATOM 1552 O O . THR B 1 42 ? 5.117 -4.621 -16.422 1 97.25 42 THR B O 1
ATOM 1555 N N . ALA B 1 43 ? 6.039 -6.18 -15.094 1 97.31 43 ALA B N 1
ATOM 1556 C CA . ALA B 1 43 ? 5.105 -7.199 -15.57 1 97.31 43 ALA B CA 1
ATOM 1557 C C . ALA B 1 43 ? 3.705 -6.961 -15.016 1 97.31 43 ALA B C 1
ATOM 1559 O O . ALA B 1 43 ? 3.547 -6.48 -13.891 1 97.31 43 ALA B O 1
ATOM 1560 N N . ASN B 1 44 ? 2.686 -7.297 -15.867 1 96.81 44 ASN B N 1
ATOM 1561 C CA . ASN B 1 44 ? 1.304 -7.238 -15.406 1 96.81 44 ASN B CA 1
ATOM 1562 C C . ASN B 1 44 ? 0.613 -8.594 -15.523 1 96.81 44 ASN B C 1
ATOM 1564 O O . ASN B 1 44 ? -0.575 -8.719 -15.219 1 96.81 44 ASN B O 1
ATOM 1568 N N . ALA B 1 45 ? 1.347 -9.531 -16.016 1 97 45 ALA B N 1
ATOM 1569 C CA . ALA B 1 45 ? 0.884 -10.914 -16.156 1 97 45 ALA B CA 1
ATOM 1570 C C . ALA B 1 45 ? 2.059 -11.883 -16.172 1 97 45 ALA B C 1
ATOM 1572 O O . ALA B 1 45 ? 3.211 -11.477 -16.328 1 97 45 ALA B O 1
ATOM 1573 N N . LEU B 1 46 ? 1.786 -13.148 -15.93 1 97.31 46 LEU B N 1
ATOM 1574 C CA . LEU B 1 46 ? 2.789 -14.172 -16.188 1 97.31 46 LEU B CA 1
ATOM 1575 C C . LEU B 1 46 ? 3.039 -14.328 -17.688 1 97.31 46 LEU B C 1
ATOM 1577 O O . LEU B 1 46 ? 2.174 -14 -18.5 1 97.31 46 LEU B O 1
ATOM 1581 N N . VAL B 1 47 ? 4.242 -14.773 -18.062 1 97.62 47 VAL B N 1
ATOM 1582 C CA . VAL B 1 47 ? 4.594 -14.961 -19.453 1 97.62 47 VAL B CA 1
ATOM 1583 C C . VAL B 1 47 ? 3.705 -16.031 -20.078 1 97.62 47 VAL B C 1
ATOM 1585 O O . VAL B 1 47 ? 3.225 -15.883 -21.203 1 97.62 47 VAL B O 1
ATOM 1588 N N . ASP B 1 48 ? 3.406 -17.109 -19.453 1 97.56 48 ASP B N 1
ATOM 1589 C CA . ASP B 1 48 ? 2.568 -18.219 -19.875 1 97.56 48 ASP B CA 1
ATOM 1590 C C . ASP B 1 48 ? 1.837 -18.859 -18.703 1 97.56 48 ASP B C 1
ATOM 1592 O O . ASP B 1 48 ? 2.229 -19.922 -18.219 1 97.56 48 ASP B O 1
ATOM 1596 N N . GLU B 1 49 ? 0.7 -18.25 -18.281 1 97.75 49 GLU B N 1
ATOM 1597 C CA . GLU B 1 49 ? -0.043 -18.688 -17.109 1 97.75 49 GLU B CA 1
ATOM 1598 C C . GLU B 1 49 ? -0.753 -20.016 -17.359 1 97.75 49 GLU B C 1
ATOM 1600 O O . GLU B 1 49 ? -1.371 -20.203 -18.406 1 97.75 49 GLU B O 1
ATOM 1605 N N . ILE B 1 50 ? -0.61 -20.891 -16.469 1 97.69 50 ILE B N 1
ATOM 1606 C CA . ILE B 1 50 ? -1.335 -22.156 -16.5 1 97.69 50 ILE B CA 1
ATOM 1607 C C . ILE B 1 50 ? -2.713 -21.984 -15.867 1 97.69 50 ILE B C 1
ATOM 1609 O O . ILE B 1 50 ? -3.723 -22.391 -16.438 1 97.69 50 ILE B O 1
ATOM 1613 N N . GLY B 1 51 ? -2.764 -21.422 -14.805 1 97.56 51 GLY B N 1
ATOM 1614 C CA . GLY B 1 51 ? -3.93 -21.188 -13.969 1 97.56 51 GLY B CA 1
ATOM 1615 C C . GLY B 1 51 ? -3.586 -20.578 -12.625 1 97.56 51 GLY B C 1
ATOM 1616 O O . GLY B 1 51 ? -2.414 -20.328 -12.328 1 97.56 51 GLY B O 1
ATOM 1617 N N . ARG B 1 52 ? -4.578 -20.312 -11.844 1 98.19 52 ARG B N 1
ATOM 1618 C CA . ARG B 1 52 ? -4.328 -19.719 -10.531 1 98.19 52 ARG B CA 1
ATOM 1619 C C . ARG B 1 52 ? -5.309 -20.266 -9.492 1 98.19 52 ARG B C 1
ATOM 1621 O O . ARG B 1 52 ? -6.406 -20.703 -9.836 1 98.19 52 ARG B O 1
ATOM 1628 N N . ARG B 1 53 ? -4.863 -20.344 -8.312 1 97.81 53 ARG B N 1
ATOM 1629 C CA . ARG B 1 53 ? -5.613 -20.875 -7.18 1 97.81 53 ARG B CA 1
ATOM 1630 C C . ARG B 1 53 ? -6.008 -19.766 -6.215 1 97.81 53 ARG B C 1
ATOM 1632 O O . ARG B 1 53 ? -5.184 -18.906 -5.875 1 97.81 53 ARG B O 1
ATOM 1639 N N . LEU B 1 54 ? -7.258 -19.75 -5.77 1 96.81 54 LEU B N 1
ATOM 1640 C CA . LEU B 1 54 ? -7.738 -18.828 -4.738 1 96.81 54 LEU B CA 1
ATOM 1641 C C . LEU B 1 54 ? -7.016 -19.062 -3.418 1 96.81 54 LEU B C 1
ATOM 1643 O O . LEU B 1 54 ? -6.891 -20.219 -2.969 1 96.81 54 LEU B O 1
ATOM 1647 N N . VAL B 1 55 ? -6.484 -18.016 -2.875 1 97.31 55 VAL B N 1
ATOM 1648 C CA . VAL B 1 55 ? -5.895 -18.078 -1.542 1 97.31 55 VAL B CA 1
ATOM 1649 C C . VAL B 1 55 ? -7 -18.188 -0.493 1 97.31 55 VAL B C 1
ATOM 1651 O O . VAL B 1 55 ? -7.906 -17.344 -0.457 1 97.31 55 VAL B O 1
ATOM 1654 N N . THR B 1 56 ? -6.926 -19.172 0.359 1 93.75 56 THR B N 1
ATOM 1655 C CA . THR B 1 56 ? -8.008 -19.359 1.314 1 93.75 56 THR B CA 1
ATOM 1656 C C . THR B 1 56 ? -7.543 -19.062 2.734 1 93.75 56 THR B C 1
ATOM 1658 O O . THR B 1 56 ? -8.344 -19.062 3.672 1 93.75 56 THR B O 1
ATOM 1661 N N . GLU B 1 57 ? -6.273 -18.906 2.912 1 96.38 57 GLU B N 1
ATOM 1662 C CA . GLU B 1 57 ? -5.766 -18.453 4.203 1 96.38 57 GLU B CA 1
ATOM 1663 C C . GLU B 1 57 ? -5 -17.141 4.059 1 96.38 57 GLU B C 1
ATOM 1665 O O . GLU B 1 57 ? -3.904 -17.109 3.496 1 96.38 57 GLU B O 1
ATOM 1670 N N . VAL B 1 58 ? -5.578 -16.109 4.523 1 98.06 58 VAL B N 1
ATOM 1671 C CA . VAL B 1 58 ? -4.98 -14.789 4.605 1 98.06 58 VAL B CA 1
ATOM 1672 C C . VAL B 1 58 ? -4.918 -14.336 6.062 1 98.06 58 VAL B C 1
ATOM 1674 O O . VAL B 1 58 ? -5.957 -14.164 6.707 1 98.06 58 VAL B O 1
ATOM 1677 N N . ARG B 1 59 ? -3.686 -14.188 6.598 1 98.25 59 ARG B N 1
ATOM 1678 C CA . ARG B 1 59 ? -3.467 -13.789 7.984 1 98.25 59 ARG B CA 1
ATOM 1679 C C . ARG B 1 59 ? -2.391 -12.719 8.086 1 98.25 59 ARG B C 1
ATOM 1681 O O . ARG B 1 59 ? -1.715 -12.414 7.098 1 98.25 59 ARG B O 1
ATOM 1688 N N . PHE B 1 60 ? -2.309 -12.133 9.203 1 98.75 60 PHE B N 1
ATOM 1689 C CA . PHE B 1 60 ? -1.154 -11.289 9.484 1 98.75 60 PHE B CA 1
ATOM 1690 C C . PHE B 1 60 ? -0.038 -12.102 10.133 1 98.75 60 PHE B C 1
ATOM 1692 O O . PHE B 1 60 ? -0.286 -13.164 10.695 1 98.75 60 PHE B O 1
ATOM 1699 N N . ALA B 1 61 ? 1.133 -11.609 9.953 1 98.56 61 ALA B N 1
ATOM 1700 C CA . ALA B 1 61 ? 2.287 -12.336 10.477 1 98.56 61 ALA B CA 1
ATOM 1701 C C . ALA B 1 61 ? 3.301 -11.375 11.094 1 98.56 61 ALA B C 1
ATOM 1703 O O . ALA B 1 61 ? 3.199 -10.156 10.922 1 98.56 61 ALA B O 1
ATOM 1704 N N . ARG B 1 62 ? 4.242 -11.867 11.883 1 98.31 62 ARG B N 1
ATOM 1705 C CA . ARG B 1 62 ? 5.352 -11.109 12.461 1 98.31 62 ARG B CA 1
ATOM 1706 C C . ARG B 1 62 ? 6.637 -11.93 12.445 1 98.31 62 ARG B C 1
ATOM 1708 O O . ARG B 1 62 ? 6.602 -13.148 12.633 1 98.31 62 ARG B O 1
ATOM 1715 N N . PRO B 1 63 ? 7.758 -11.234 12.25 1 97.75 63 PRO B N 1
ATOM 1716 C CA . PRO B 1 63 ? 9.023 -11.969 12.367 1 97.75 63 PRO B CA 1
ATOM 1717 C C . PRO B 1 63 ? 9.172 -12.664 13.719 1 97.75 63 PRO B C 1
ATOM 1719 O O . PRO B 1 63 ? 8.836 -12.086 14.758 1 97.75 63 PRO B O 1
ATOM 1722 N N . ASP B 1 64 ? 9.539 -13.883 13.648 1 98 64 ASP B N 1
ATOM 1723 C CA . ASP B 1 64 ? 9.719 -14.727 14.828 1 98 64 ASP B CA 1
ATOM 1724 C C . ASP B 1 64 ? 10.711 -15.852 14.555 1 98 64 ASP B C 1
ATOM 1726 O O . ASP B 1 64 ? 10.383 -16.828 13.883 1 98 64 ASP B O 1
ATOM 1730 N N . ASP B 1 65 ? 11.883 -15.742 15.141 1 96.25 65 ASP B N 1
ATOM 1731 C CA . ASP B 1 65 ? 12.945 -16.719 14.898 1 96.25 65 ASP B CA 1
ATOM 1732 C C . ASP B 1 65 ? 12.492 -18.125 15.234 1 96.25 65 ASP B C 1
ATOM 1734 O O . ASP B 1 65 ? 13.062 -19.109 14.742 1 96.25 65 ASP B O 1
ATOM 1738 N N . ASN B 1 66 ? 11.516 -18.297 16.031 1 96.62 66 ASN B N 1
ATOM 1739 C CA . ASN B 1 66 ? 10.977 -19.609 16.406 1 96.62 66 ASN B CA 1
ATOM 1740 C C . ASN B 1 66 ? 9.656 -19.891 15.703 1 96.62 66 ASN B C 1
ATOM 1742 O O . ASN B 1 66 ? 8.938 -20.828 16.078 1 96.62 66 ASN B O 1
ATOM 1746 N N . GLY B 1 67 ? 9.289 -19.062 14.805 1 97.06 67 GLY B N 1
ATOM 1747 C CA . GLY B 1 67 ? 8 -19.188 14.133 1 97.06 67 GLY B CA 1
ATOM 1748 C C . GLY B 1 67 ? 7.926 -20.391 13.219 1 97.06 67 GLY B C 1
ATOM 1749 O O . GLY B 1 67 ? 8.945 -20.859 12.711 1 97.06 67 GLY B O 1
ATOM 1750 N N . GLU B 1 68 ? 6.773 -20.891 12.938 1 96 68 GLU B N 1
ATOM 1751 C CA . GLU B 1 68 ? 6.527 -22.094 12.164 1 96 68 GLU B CA 1
ATOM 1752 C C . GLU B 1 68 ? 6.578 -21.812 10.664 1 96 68 GLU B C 1
ATOM 1754 O O . GLU B 1 68 ? 6.754 -22.734 9.859 1 96 68 GLU B O 1
ATOM 1759 N N . ILE B 1 69 ? 6.301 -20.562 10.266 1 95.94 69 ILE B N 1
ATOM 1760 C CA . ILE B 1 69 ? 6.371 -20.188 8.859 1 95.94 69 ILE B CA 1
ATOM 1761 C C . ILE B 1 69 ? 7.82 -19.922 8.469 1 95.94 69 ILE B C 1
ATOM 1763 O O . ILE B 1 69 ? 8.461 -19.016 9.008 1 95.94 69 ILE B O 1
ATOM 1767 N N . GLU B 1 70 ? 8.336 -20.688 7.637 1 93.25 70 GLU B N 1
ATOM 1768 C CA . GLU B 1 70 ? 9.719 -20.516 7.191 1 93.25 70 GLU B CA 1
ATOM 1769 C C . GLU B 1 70 ? 9.781 -20.219 5.695 1 93.25 70 GLU B C 1
ATOM 1771 O O . GLU B 1 70 ? 9.211 -20.953 4.883 1 93.25 70 GLU B O 1
ATOM 1776 N N . LEU B 1 71 ? 10.438 -19.109 5.375 1 88.56 71 LEU B N 1
ATOM 1777 C CA . LEU B 1 71 ? 10.648 -18.75 3.979 1 88.56 71 LEU B CA 1
ATOM 1778 C C . LEU B 1 71 ? 11.953 -19.344 3.455 1 88.56 71 LEU B C 1
ATOM 1780 O O . LEU B 1 71 ? 12.812 -19.766 4.238 1 88.56 71 LEU B O 1
ATOM 1784 N N . PRO B 1 72 ? 12.062 -19.422 2.127 1 82.88 72 PRO B N 1
ATOM 1785 C CA . PRO B 1 72 ? 13.297 -19.953 1.547 1 82.88 72 PRO B CA 1
ATOM 1786 C C . PRO B 1 72 ? 14.539 -19.203 2.006 1 82.88 72 PRO B C 1
ATOM 1788 O O . PRO B 1 72 ? 15.625 -19.781 2.084 1 82.88 72 PRO B O 1
ATOM 1791 N N . SER B 1 73 ? 14.523 -17.969 2.348 1 84.81 73 SER B N 1
ATOM 1792 C CA . SER B 1 73 ? 15.625 -17.141 2.818 1 84.81 73 SER B CA 1
ATOM 1793 C C . SER B 1 73 ? 16.094 -17.562 4.203 1 84.81 73 SER B C 1
ATOM 1795 O O . SER B 1 73 ? 17.172 -17.172 4.652 1 84.81 73 SER B O 1
ATOM 1797 N N . GLY B 1 74 ? 15.281 -18.328 4.875 1 90.81 74 GLY B N 1
ATOM 1798 C CA . GLY B 1 74 ? 15.555 -18.719 6.25 1 90.81 74 GLY B CA 1
ATOM 1799 C C . GLY B 1 74 ? 14.82 -17.859 7.27 1 90.81 74 GLY B C 1
ATOM 1800 O O . GLY B 1 74 ? 14.766 -18.203 8.453 1 90.81 74 GLY B O 1
ATOM 1801 N N . ALA B 1 75 ? 14.297 -16.797 6.805 1 94.25 75 ALA B N 1
ATOM 1802 C CA . ALA B 1 75 ? 13.516 -15.953 7.711 1 94.25 75 ALA B CA 1
ATOM 1803 C C . ALA B 1 75 ? 12.297 -16.703 8.234 1 94.25 75 ALA B C 1
ATOM 1805 O O . ALA B 1 75 ? 11.656 -17.453 7.488 1 94.25 75 ALA B O 1
ATOM 1806 N N . ARG B 1 76 ? 12.008 -16.5 9.461 1 97.56 76 ARG B N 1
ATOM 1807 C CA . ARG B 1 76 ? 10.883 -17.203 10.086 1 97.56 76 ARG B CA 1
ATOM 1808 C C . ARG B 1 76 ? 9.844 -16.203 10.602 1 97.56 76 ARG B C 1
ATOM 1810 O O . ARG B 1 76 ? 10.195 -15.094 11.016 1 97.56 76 ARG B O 1
ATOM 1817 N N . TYR B 1 77 ? 8.602 -16.656 10.555 1 98.31 77 TYR B N 1
ATOM 1818 C CA . TYR B 1 77 ? 7.477 -15.82 10.961 1 98.31 77 TYR B CA 1
ATOM 1819 C C . TYR B 1 77 ? 6.465 -16.625 11.766 1 98.31 77 TYR B C 1
ATOM 1821 O O . TYR B 1 77 ? 6.422 -17.859 11.664 1 98.31 77 TYR B O 1
ATOM 1829 N N . SER B 1 78 ? 5.684 -15.938 12.578 1 98.5 78 SER B N 1
ATOM 1830 C CA . SER B 1 78 ? 4.48 -16.469 13.219 1 98.5 78 SER B CA 1
ATOM 1831 C C . SER B 1 78 ? 3.24 -15.688 12.797 1 98.5 78 SER B C 1
ATOM 1833 O O . SER B 1 78 ? 3.328 -14.508 12.469 1 98.5 78 SER B O 1
ATOM 1835 N N . VAL B 1 79 ? 2.145 -16.359 12.859 1 98 79 VAL B N 1
ATOM 1836 C CA . VAL B 1 79 ? 0.878 -15.703 12.562 1 98 79 VAL B CA 1
ATOM 1837 C C . VAL B 1 79 ? 0.525 -14.734 13.695 1 98 79 VAL B C 1
ATOM 1839 O O . VAL B 1 79 ? 0.851 -14.984 14.859 1 98 79 VAL B O 1
ATOM 1842 N N . SER B 1 80 ? -0.072 -13.633 13.32 1 98.25 80 SER B N 1
ATOM 1843 C CA . SER B 1 80 ? -0.555 -12.625 14.266 1 98.25 80 SER B CA 1
ATOM 1844 C C . SER B 1 80 ? -2.068 -12.461 14.172 1 98.25 80 SER B C 1
ATOM 1846 O O . SER B 1 80 ? -2.621 -12.359 13.07 1 98.25 80 SER B O 1
ATOM 1848 N N . ASP B 1 81 ? -2.777 -12.383 15.289 1 96.94 81 ASP B N 1
ATOM 1849 C CA . ASP B 1 81 ? -4.227 -12.211 15.305 1 96.94 81 ASP B CA 1
ATOM 1850 C C . ASP B 1 81 ? -4.602 -10.742 15.125 1 96.94 81 ASP B C 1
ATOM 1852 O O . ASP B 1 81 ? -5.766 -10.414 14.883 1 96.94 81 ASP B O 1
ATOM 1856 N N . THR B 1 82 ? -3.646 -9.875 15.281 1 97.5 82 THR B N 1
ATOM 1857 C CA . THR B 1 82 ? -3.855 -8.453 15.039 1 97.5 82 THR B CA 1
ATOM 1858 C C . THR B 1 82 ? -3.092 -7.996 13.805 1 97.5 82 THR B C 1
ATOM 1860 O O . THR B 1 82 ? -2.041 -8.547 13.477 1 97.5 82 THR B O 1
ATOM 1863 N N . PRO B 1 83 ? -3.596 -7.055 13.156 1 97.69 83 PRO B N 1
ATOM 1864 C CA . PRO B 1 83 ? -2.928 -6.582 11.938 1 97.69 83 PRO B CA 1
ATOM 1865 C C . PRO B 1 83 ? -1.486 -6.145 12.188 1 97.69 83 PRO B C 1
ATOM 1867 O O . PRO B 1 83 ? -1.19 -5.543 13.227 1 97.69 83 PRO B O 1
ATOM 1870 N N . THR B 1 84 ? -0.56 -6.449 11.344 1 98.38 84 THR B N 1
ATOM 1871 C CA . THR B 1 84 ? 0.837 -6.031 11.305 1 98.38 84 THR B CA 1
ATOM 1872 C C . THR B 1 84 ? 1.2 -5.496 9.922 1 98.38 84 THR B C 1
ATOM 1874 O O . THR B 1 84 ? 0.324 -5.301 9.07 1 98.38 84 THR B O 1
ATOM 1877 N N . THR B 1 85 ? 2.514 -5.266 9.719 1 97.88 85 THR B N 1
ATOM 1878 C CA . THR B 1 85 ? 2.971 -4.785 8.422 1 97.88 85 THR B CA 1
ATOM 1879 C C . THR B 1 85 ? 3.262 -5.957 7.484 1 97.88 85 THR B C 1
ATOM 1881 O O . THR B 1 85 ? 3.838 -5.77 6.41 1 97.88 85 THR B O 1
ATOM 1884 N N . PHE B 1 86 ? 2.906 -7.23 7.918 1 98.38 86 PHE B N 1
ATOM 1885 C CA . PHE B 1 86 ? 3.152 -8.422 7.113 1 98.38 86 PHE B CA 1
ATOM 1886 C C . PHE B 1 86 ? 1.862 -9.203 6.895 1 98.38 86 PHE B C 1
ATOM 1888 O O . PHE B 1 86 ? 1.118 -9.461 7.84 1 98.38 86 PHE B O 1
ATOM 1895 N N . VAL B 1 87 ? 1.571 -9.555 5.695 1 98.19 87 VAL B N 1
ATOM 1896 C CA . VAL B 1 87 ? 0.44 -10.414 5.363 1 98.19 87 VAL B CA 1
ATOM 1897 C C . VAL B 1 87 ? 0.944 -11.797 4.953 1 98.19 87 VAL B C 1
ATOM 1899 O O . VAL B 1 87 ? 1.857 -11.914 4.133 1 98.19 87 VAL B O 1
ATOM 1902 N N . TYR B 1 88 ? 0.435 -12.805 5.555 1 98.25 88 TYR B N 1
ATOM 1903 C CA . TYR B 1 88 ? 0.725 -14.203 5.246 1 98.25 88 TYR B CA 1
ATOM 1904 C C . TYR B 1 88 ? -0.337 -14.789 4.324 1 98.25 88 TYR B C 1
ATOM 1906 O O . TYR B 1 88 ? -1.533 -14.703 4.609 1 98.25 88 TYR B O 1
ATOM 1914 N N . LEU B 1 89 ? 0.111 -15.328 3.209 1 97.81 89 LEU B N 1
ATOM 1915 C CA . LEU B 1 89 ? -0.755 -16.016 2.25 1 97.81 89 LEU B CA 1
ATOM 1916 C C . LEU B 1 89 ? -0.409 -17.484 2.158 1 97.81 89 LEU B C 1
AT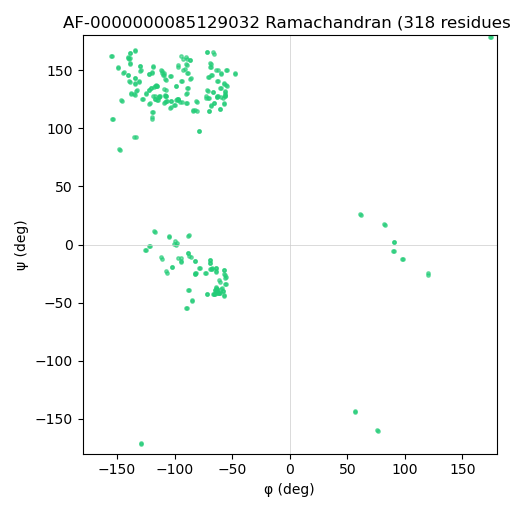OM 1918 O O . LEU B 1 89 ? 0.766 -17.859 2.062 1 97.81 89 LEU B O 1
ATOM 1922 N N . ARG B 1 90 ? -1.451 -18.281 2.146 1 96.75 90 ARG B N 1
ATOM 1923 C CA . ARG B 1 90 ? -1.255 -19.719 1.973 1 96.75 90 ARG B CA 1
ATOM 1924 C C . ARG B 1 90 ? -2.293 -20.297 1.019 1 96.75 90 ARG B C 1
ATOM 1926 O O . ARG B 1 90 ? -3.488 -20.047 1.159 1 96.75 90 ARG B O 1
ATOM 1933 N N . ALA B 1 91 ? -1.87 -21 0.083 1 96.62 91 ALA B N 1
ATOM 1934 C CA . ALA B 1 91 ? -2.732 -21.734 -0.84 1 96.62 91 ALA B CA 1
ATOM 1935 C C . ALA B 1 91 ? -2.225 -23.156 -1.054 1 96.62 91 ALA B C 1
ATOM 1937 O O . ALA B 1 91 ? -1.048 -23.375 -1.362 1 96.62 91 ALA B O 1
ATOM 1938 N N . ALA B 1 92 ? -3.086 -24.094 -0.897 1 96 92 ALA B N 1
ATOM 1939 C CA . ALA B 1 92 ? -2.787 -25.5 -1.188 1 96 92 ALA B CA 1
ATOM 1940 C C . ALA B 1 92 ? -3.344 -25.906 -2.551 1 96 92 ALA B C 1
ATOM 1942 O O . ALA B 1 92 ? -4.555 -25.875 -2.77 1 96 92 ALA B O 1
ATOM 1943 N N . PHE B 1 93 ? -2.477 -26.297 -3.373 1 96.5 93 PHE B N 1
ATOM 1944 C CA . PHE B 1 93 ? -2.881 -26.719 -4.711 1 96.5 93 PHE B CA 1
ATOM 1945 C C . PHE B 1 93 ? -3.281 -28.188 -4.719 1 96.5 93 PHE B C 1
ATOM 1947 O O . PHE B 1 93 ? -2.676 -29 -4.023 1 96.5 93 PHE B O 1
ATOM 1954 N N . GLY B 1 94 ? -4.285 -28.5 -5.496 1 95.31 94 GLY B N 1
ATOM 1955 C CA . GLY B 1 94 ? -4.707 -29.891 -5.637 1 95.31 94 GLY B CA 1
ATOM 1956 C C . GLY B 1 94 ? -3.732 -30.734 -6.438 1 95.31 94 GLY B C 1
ATOM 1957 O O . GLY B 1 94 ? -2.863 -30.203 -7.129 1 95.31 94 GLY B O 1
ATOM 1958 N N . PHE B 1 95 ? -3.918 -32.062 -6.328 1 95.5 95 PHE B N 1
ATOM 1959 C CA . PHE B 1 95 ? -3.059 -33 -7.043 1 95.5 95 PHE B CA 1
ATOM 1960 C C . PHE B 1 95 ? -3.156 -32.781 -8.547 1 95.5 95 PHE B C 1
ATOM 1962 O O . PHE B 1 95 ? -2.158 -32.875 -9.266 1 95.5 95 PHE B O 1
ATOM 1969 N N . ASP B 1 96 ? -4.316 -32.375 -8.961 1 95.5 96 ASP B N 1
ATOM 1970 C CA . ASP B 1 96 ? -4.555 -32.281 -10.398 1 95.5 96 ASP B CA 1
ATOM 1971 C C . ASP B 1 96 ? -4.293 -30.875 -10.922 1 95.5 96 ASP B C 1
ATOM 1973 O O . ASP B 1 96 ? -4.277 -30.656 -12.133 1 95.5 96 ASP B O 1
ATOM 1977 N N . ASP B 1 97 ? -4.148 -29.953 -10.023 1 96.19 97 ASP B N 1
ATOM 1978 C CA . ASP B 1 97 ? -3.848 -28.594 -10.461 1 96.19 97 ASP B CA 1
ATOM 1979 C C . ASP B 1 97 ? -2.535 -28.531 -11.242 1 96.19 97 ASP B C 1
ATOM 1981 O O . ASP B 1 97 ? -1.471 -28.828 -10.695 1 96.19 97 ASP B O 1
ATOM 1985 N N . ALA B 1 98 ? -2.631 -28.156 -12.531 1 96.25 98 ALA B N 1
ATOM 1986 C CA . ALA B 1 98 ? -1.483 -28.016 -13.422 1 96.25 98 ALA B CA 1
ATOM 1987 C C . ALA B 1 98 ? -0.745 -29.344 -13.578 1 96.25 98 ALA B C 1
ATOM 1989 O O . ALA B 1 98 ? 0.472 -29.359 -13.773 1 96.25 98 ALA B O 1
ATOM 1990 N N . LYS B 1 99 ? -1.384 -30.484 -13.406 1 96.69 99 LYS B N 1
ATOM 1991 C CA . LYS B 1 99 ? -0.751 -31.781 -13.562 1 96.69 99 LYS B CA 1
ATOM 1992 C C . LYS B 1 99 ? -0.117 -31.938 -14.938 1 96.69 99 LYS B C 1
ATOM 1994 O O . LYS B 1 99 ? -0.756 -31.656 -15.953 1 96.69 99 LYS B O 1
ATOM 1999 N N . GLY B 1 100 ? 1.153 -32.312 -14.914 1 96.94 100 GLY B N 1
ATOM 2000 C CA . GLY B 1 100 ? 1.867 -32.562 -16.156 1 96.94 100 GLY B CA 1
ATOM 2001 C C . GLY B 1 100 ? 2.561 -31.328 -16.703 1 96.94 100 GLY B C 1
ATOM 2002 O O . GLY B 1 100 ? 3.293 -31.422 -17.688 1 96.94 100 GLY B O 1
ATOM 2003 N N . GLU B 1 101 ? 2.318 -30.203 -16.047 1 97.19 101 GLU B N 1
ATOM 2004 C CA . GLU B 1 101 ? 2.887 -28.938 -16.531 1 97.19 101 GLU B CA 1
ATOM 2005 C C . GLU B 1 101 ? 4.23 -28.656 -15.867 1 97.19 101 GLU B C 1
ATOM 2007 O O . GLU B 1 101 ? 4.477 -29.094 -14.742 1 97.19 101 GLU B O 1
ATOM 2012 N N . ASP B 1 102 ? 5.078 -27.969 -16.578 1 97.56 102 ASP B N 1
ATOM 2013 C CA . ASP B 1 102 ? 6.289 -27.375 -16.016 1 97.56 102 ASP B CA 1
ATOM 2014 C C . ASP B 1 102 ? 6.02 -25.969 -15.492 1 97.56 102 ASP B C 1
ATOM 2016 O O . ASP B 1 102 ? 5.555 -25.094 -16.234 1 97.56 102 ASP B O 1
ATOM 2020 N N . VAL B 1 103 ? 6.289 -25.797 -14.242 1 97 103 VAL B N 1
ATOM 2021 C CA . VAL B 1 103 ? 6.09 -24.484 -13.633 1 97 103 VAL B CA 1
ATOM 2022 C C . VAL B 1 103 ? 7.434 -23.781 -13.461 1 97 103 VAL B C 1
ATOM 2024 O O . VAL B 1 103 ? 8.367 -24.344 -12.883 1 97 103 VAL B O 1
ATOM 2027 N N . ARG B 1 104 ? 7.566 -22.547 -14.039 1 97.88 104 ARG B N 1
ATOM 2028 C CA . ARG B 1 104 ? 8.812 -21.797 -13.953 1 97.88 104 ARG B CA 1
ATOM 2029 C C . ARG B 1 104 ? 8.57 -20.406 -13.391 1 97.88 104 ARG B C 1
ATOM 2031 O O . ARG B 1 104 ? 9.508 -19.625 -13.211 1 97.88 104 ARG B O 1
ATOM 2038 N N . GLU B 1 105 ? 7.305 -20.016 -13.148 1 98.06 105 GLU B N 1
ATOM 2039 C CA . GLU B 1 105 ? 6.977 -18.703 -12.609 1 98.06 105 GLU B CA 1
ATOM 2040 C C . GLU B 1 105 ? 5.707 -18.75 -11.758 1 98.06 105 GLU B C 1
ATOM 2042 O O . GLU B 1 105 ? 4.859 -19.625 -11.953 1 98.06 105 GLU B O 1
ATOM 2047 N N . MET B 1 106 ? 5.645 -17.859 -10.844 1 97.94 106 MET B N 1
ATOM 2048 C CA . MET B 1 106 ? 4.527 -17.703 -9.914 1 97.94 106 MET B CA 1
ATOM 2049 C C . MET B 1 106 ? 4.211 -16.234 -9.695 1 97.94 106 MET B C 1
ATOM 2051 O O . MET B 1 106 ? 5.117 -15.406 -9.602 1 97.94 106 MET B O 1
ATOM 2055 N N . GLY B 1 107 ? 2.963 -15.891 -9.609 1 98.38 107 GLY B N 1
ATOM 2056 C CA . GLY B 1 107 ? 2.521 -14.531 -9.352 1 98.38 107 GLY B CA 1
ATOM 2057 C C . GLY B 1 107 ? 1.423 -14.445 -8.305 1 98.38 107 GLY B C 1
ATOM 2058 O O . GLY B 1 107 ? 0.576 -15.344 -8.219 1 98.38 107 GLY B O 1
ATOM 2059 N N . VAL B 1 108 ? 1.443 -13.445 -7.512 1 98.5 108 VAL B N 1
ATOM 2060 C CA . VAL B 1 108 ? 0.328 -13.094 -6.641 1 98.5 108 VAL B CA 1
ATOM 2061 C C . VAL B 1 108 ? -0.524 -12.008 -7.293 1 98.5 108 VAL B C 1
ATOM 2063 O O . VAL B 1 108 ? -0.009 -10.961 -7.691 1 98.5 108 VAL B O 1
ATOM 2066 N N . PHE B 1 109 ? -1.78 -12.312 -7.418 1 98.19 109 PHE B N 1
ATOM 2067 C CA . PHE B 1 109 ? -2.705 -11.383 -8.047 1 98.19 109 PHE B CA 1
ATOM 2068 C C . PHE B 1 109 ? -3.762 -10.906 -7.055 1 98.19 109 PHE B C 1
ATOM 2070 O O . PHE B 1 109 ? -4.281 -11.703 -6.27 1 98.19 109 PHE B O 1
ATOM 2077 N N . PHE B 1 110 ? -4.023 -9.641 -7.094 1 96.06 110 PHE B N 1
ATOM 2078 C CA . PHE B 1 110 ? -5.137 -9.07 -6.344 1 96.06 110 PHE B CA 1
ATOM 2079 C C . PHE B 1 110 ? -6.27 -8.664 -7.277 1 96.06 110 PHE B C 1
ATOM 2081 O O . PHE B 1 110 ? -6.023 -8.227 -8.406 1 96.06 110 PHE B O 1
ATOM 2088 N N . GLY B 1 111 ? -7.469 -8.883 -6.836 1 93.69 111 GLY B N 1
ATOM 2089 C CA . GLY B 1 111 ? -8.625 -8.336 -7.539 1 93.69 111 GLY B CA 1
ATOM 2090 C C . GLY B 1 111 ? -9.055 -9.188 -8.719 1 93.69 111 GLY B C 1
ATOM 2091 O O . GLY B 1 111 ? -9.703 -8.688 -9.641 1 93.69 111 GLY B O 1
ATOM 2092 N N . THR B 1 112 ? -8.633 -10.375 -8.789 1 95.44 112 THR B N 1
ATOM 2093 C CA . THR B 1 112 ? -9.062 -11.297 -9.828 1 95.44 112 THR B CA 1
ATOM 2094 C C . THR B 1 112 ? -10.578 -11.508 -9.781 1 95.44 112 THR B C 1
ATOM 2096 O O . THR B 1 112 ? -11.148 -11.656 -8.695 1 95.44 112 THR B O 1
ATOM 2099 N N . GLN B 1 113 ? -11.18 -11.453 -10.938 1 94.5 113 GLN B N 1
ATOM 2100 C CA . GLN B 1 113 ? -12.602 -11.758 -11.055 1 94.5 113 GLN B CA 1
ATOM 2101 C C . GLN B 1 113 ? -12.828 -13.039 -11.852 1 94.5 113 GLN B C 1
ATOM 2103 O O . GLN B 1 113 ? -12.336 -13.172 -12.977 1 94.5 113 GLN B O 1
ATOM 2108 N N . VAL B 1 114 ? -13.547 -13.93 -11.32 1 95.38 114 VAL B N 1
ATOM 2109 C CA . VAL B 1 114 ? -13.852 -15.219 -11.938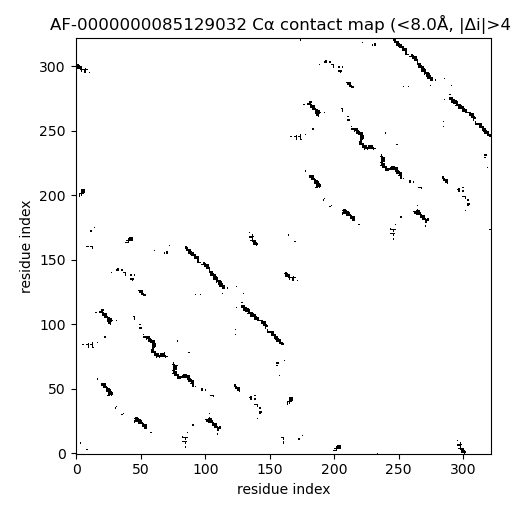 1 95.38 114 VAL B CA 1
ATOM 2110 C C . VAL B 1 114 ? -15.273 -15.203 -12.484 1 95.38 114 VAL B C 1
ATOM 2112 O O . VAL B 1 114 ? -16.172 -14.586 -11.891 1 95.38 114 VAL B O 1
ATOM 2115 N N . ALA B 1 115 ? -15.453 -15.883 -13.609 1 95.69 115 ALA B N 1
ATOM 2116 C CA . ALA B 1 115 ? -16.766 -15.945 -14.266 1 95.69 115 ALA B CA 1
ATOM 2117 C C . ALA B 1 115 ? -17.812 -16.562 -13.344 1 95.69 115 ALA B C 1
ATOM 2119 O O . ALA B 1 115 ? -17.5 -17.469 -12.555 1 95.69 115 ALA B O 1
ATOM 2120 N N . THR B 1 116 ? -19 -16.109 -13.469 1 92.5 116 THR B N 1
ATOM 2121 C CA . THR B 1 116 ? -20.094 -16.516 -12.578 1 92.5 116 THR B CA 1
ATOM 2122 C C . THR B 1 116 ? -20.469 -17.969 -12.797 1 92.5 116 THR B C 1
ATOM 2124 O O . THR B 1 116 ? -21.109 -18.594 -11.945 1 92.5 116 THR B O 1
ATOM 2127 N N . ASP B 1 117 ? -20.125 -18.5 -13.93 1 93.44 117 ASP B N 1
ATOM 2128 C CA . ASP B 1 117 ? -20.531 -19.859 -14.227 1 93.44 117 ASP B CA 1
ATOM 2129 C C . ASP B 1 117 ? -19.5 -20.859 -13.672 1 93.44 117 ASP B C 1
ATOM 2131 O O . ASP B 1 117 ? -19.719 -22.078 -13.742 1 93.44 117 ASP B O 1
ATOM 2135 N N . VAL B 1 118 ? -18.438 -20.312 -13.266 1 93.44 118 VAL B N 1
ATOM 2136 C CA . VAL B 1 118 ? -17.516 -21.172 -12.531 1 93.44 118 VAL B CA 1
ATOM 2137 C C . VAL B 1 118 ? -18.156 -21.609 -11.219 1 93.44 118 VAL B C 1
ATOM 2139 O O . VAL B 1 118 ? -18.672 -20.797 -10.453 1 93.44 118 VAL B O 1
ATOM 2142 N N . PRO B 1 119 ? -18.297 -23 -11.008 1 92.69 119 PRO B N 1
ATOM 2143 C CA . PRO B 1 119 ? -18.922 -23.484 -9.781 1 92.69 119 PRO B CA 1
ATOM 2144 C C . PRO B 1 119 ? -18.375 -22.812 -8.523 1 92.69 119 PRO B C 1
ATOM 2146 O O . PRO B 1 119 ? -17.172 -22.609 -8.406 1 92.69 119 PRO B O 1
ATOM 2149 N N . PRO B 1 120 ? -19.453 -22.734 -7.602 1 85 120 PRO B N 1
ATOM 2150 C CA . PRO B 1 120 ? -18.984 -22.172 -6.332 1 85 120 PRO B CA 1
ATOM 2151 C C . PRO B 1 120 ? -18.047 -23.094 -5.578 1 85 120 PRO B C 1
ATOM 2153 O O . PRO B 1 120 ? -18.234 -24.312 -5.586 1 85 120 PRO B O 1
ATOM 2156 N N . GLY B 1 121 ? -16.953 -22.844 -5.289 1 88 121 GLY B N 1
ATOM 2157 C CA . GLY B 1 121 ? -16.016 -23.672 -4.543 1 88 121 GLY B CA 1
ATOM 2158 C C . GLY B 1 121 ? -14.766 -24 -5.328 1 88 121 GLY B C 1
ATOM 2159 O O . GLY B 1 121 ? -13.781 -24.484 -4.758 1 88 121 GLY B O 1
ATOM 2160 N N . GLN B 1 122 ? -14.984 -23.969 -6.676 1 94.12 122 GLN B N 1
ATOM 2161 C CA . GLN B 1 122 ? -13.789 -24.188 -7.488 1 94.12 122 GLN B CA 1
ATOM 2162 C C . GLN B 1 122 ? -12.711 -23.156 -7.152 1 94.12 122 GLN B C 1
ATOM 2164 O O . GLN B 1 122 ? -12.922 -21.953 -7.316 1 94.12 122 GLN B O 1
ATOM 2169 N N . ARG B 1 123 ? -11.531 -23.672 -6.734 1 95.38 123 ARG B N 1
ATOM 2170 C CA . ARG B 1 123 ? -10.492 -22.75 -6.273 1 95.38 123 ARG B CA 1
ATOM 2171 C C . ARG B 1 123 ? -9.367 -22.641 -7.293 1 95.38 123 ARG B C 1
ATOM 2173 O O . ARG B 1 123 ? -8.57 -21.703 -7.254 1 95.38 123 ARG B O 1
ATOM 2180 N N . TRP B 1 124 ? -9.266 -23.688 -8.07 1 97.44 124 TRP B N 1
ATOM 2181 C CA . TRP B 1 124 ? -8.336 -23.641 -9.195 1 97.44 124 TRP B CA 1
ATOM 2182 C C . TRP B 1 124 ? -9.055 -23.188 -10.461 1 97.44 124 TRP B C 1
ATOM 2184 O O . TRP B 1 124 ? -10.023 -23.812 -10.891 1 97.44 124 TRP B O 1
ATOM 2194 N N . VAL B 1 125 ? -8.531 -22.047 -11.078 1 97.44 125 VAL B N 1
ATOM 2195 C CA . VAL B 1 125 ? -9.219 -21.516 -12.25 1 97.44 125 VAL B CA 1
ATOM 2196 C C . VAL B 1 125 ? -8.211 -21.297 -13.375 1 97.44 125 VAL B C 1
ATOM 2198 O O . VAL B 1 125 ? -7.047 -20.984 -13.117 1 97.44 125 VAL B O 1
ATOM 2201 N N . LEU B 1 126 ? -8.648 -21.422 -14.531 1 95.31 126 LEU B N 1
ATOM 2202 C CA . LEU B 1 126 ? -7.859 -21.156 -15.734 1 95.31 126 LEU B CA 1
ATOM 2203 C C . LEU B 1 126 ? -8.078 -19.734 -16.219 1 95.31 126 LEU B C 1
ATOM 2205 O O . LEU B 1 126 ? -9.062 -19.094 -15.852 1 95.31 126 LEU B O 1
ATOM 2209 N N . ALA B 1 127 ? -7.137 -19.312 -17.047 1 90.12 127 ALA B N 1
ATOM 2210 C CA . ALA B 1 127 ? -7.219 -17.953 -17.578 1 90.12 127 ALA B CA 1
ATOM 2211 C C . ALA B 1 127 ? -8.547 -17.734 -18.297 1 90.12 127 ALA B C 1
ATOM 2213 O O . ALA B 1 127 ? -9.109 -16.641 -18.266 1 90.12 127 ALA B O 1
ATOM 2214 N N . SER B 1 128 ? -9.031 -18.797 -18.938 1 91.94 128 SER B N 1
ATOM 2215 C CA . SER B 1 128 ? -10.266 -18.703 -19.719 1 91.94 128 SER B CA 1
ATOM 2216 C C . SER B 1 128 ? -11.477 -18.516 -18.797 1 91.94 128 SER B C 1
ATOM 2218 O O . SER B 1 128 ? -12.562 -18.172 -19.266 1 91.94 128 SER B O 1
ATOM 2220 N N . GLN B 1 129 ? -11.32 -18.719 -17.562 1 95.75 129 GLN B N 1
ATOM 2221 C CA . GLN B 1 129 ? -12.422 -18.641 -16.609 1 95.75 129 GLN B CA 1
ATOM 2222 C C . GLN B 1 129 ? -12.422 -17.297 -15.891 1 95.75 129 GLN B C 1
ATOM 2224 O O . GLN B 1 129 ? -13.242 -17.062 -15 1 95.75 129 GLN B O 1
ATOM 2229 N N . LEU B 1 130 ? -11.523 -16.438 -16.25 1 94.69 130 LEU B N 1
ATOM 2230 C CA . LEU B 1 130 ? -11.43 -15.133 -15.617 1 94.69 130 LEU B CA 1
ATOM 2231 C C . LEU B 1 130 ? -12.195 -14.078 -16.406 1 94.69 130 LEU B C 1
ATOM 2233 O O . LEU B 1 130 ? -12.172 -14.094 -17.641 1 94.69 130 LEU B O 1
ATOM 2237 N N . THR B 1 131 ? -12.852 -13.195 -15.758 1 96.19 131 THR B N 1
ATOM 2238 C CA . THR B 1 131 ? -13.461 -12.016 -16.375 1 96.19 131 THR B CA 1
ATOM 2239 C C . THR B 1 131 ? -12.617 -10.773 -16.109 1 96.19 131 THR B C 1
ATOM 2241 O O . THR B 1 131 ? -12.75 -9.766 -16.797 1 96.19 131 THR B O 1
ATOM 2244 N N . GLY B 1 132 ? -11.742 -10.789 -15.117 1 95.31 132 GLY B N 1
ATOM 2245 C CA . GLY B 1 132 ? -10.773 -9.766 -14.758 1 95.31 132 GLY B CA 1
ATOM 2246 C C . GLY B 1 132 ? -9.492 -10.336 -14.18 1 95.31 132 GLY B C 1
ATOM 2247 O O . GLY B 1 132 ? -9.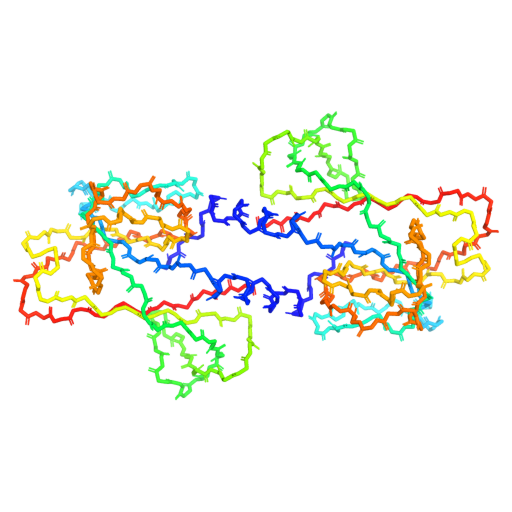523 -11.086 -13.203 1 95.31 132 GLY B O 1
ATOM 2248 N N . LYS B 1 133 ? -8.414 -10 -14.773 1 94 133 LYS B N 1
ATOM 2249 C CA . LYS B 1 133 ? -7.145 -10.602 -14.391 1 94 133 LYS B CA 1
ATOM 2250 C C . LYS B 1 133 ? -6.668 -10.055 -13.047 1 94 133 LYS B C 1
ATOM 2252 O O . LYS B 1 133 ? -5.918 -10.719 -12.328 1 94 133 LYS B O 1
ATOM 2257 N N . GLY B 1 134 ? -7.16 -8.828 -12.758 1 95 134 GLY B N 1
ATOM 2258 C CA . GLY B 1 134 ? -6.633 -8.172 -11.57 1 95 134 GLY B CA 1
ATOM 2259 C C . GLY B 1 134 ? -5.242 -7.598 -11.773 1 95 134 GLY B C 1
ATOM 2260 O O . GLY B 1 134 ? -4.863 -7.258 -12.891 1 95 134 GLY B O 1
ATOM 2261 N N . GLU B 1 135 ? -4.535 -7.371 -10.625 1 96.88 135 GLU B N 1
ATOM 2262 C CA . GLU B 1 135 ? -3.219 -6.742 -10.617 1 96.88 135 GLU B CA 1
ATOM 2263 C C . GLU B 1 135 ? -2.148 -7.715 -10.125 1 96.88 135 GLU B C 1
ATOM 2265 O O . GLU B 1 135 ? -2.281 -8.305 -9.055 1 96.88 135 GLU B O 1
ATOM 2270 N N . LEU B 1 136 ? -1.133 -7.883 -10.961 1 98.25 136 LEU B N 1
ATOM 2271 C CA . LEU B 1 136 ? 0.015 -8.664 -10.516 1 98.25 136 LEU B CA 1
ATOM 2272 C C . LEU B 1 136 ? 0.806 -7.922 -9.445 1 98.25 136 LEU B C 1
ATOM 2274 O O . LEU B 1 136 ? 1.409 -6.883 -9.727 1 98.25 136 LEU B O 1
ATOM 2278 N N . TYR B 1 137 ? 0.827 -8.438 -8.281 1 98 137 TYR B N 1
ATOM 2279 C CA . TYR B 1 137 ? 1.466 -7.766 -7.152 1 98 137 TYR B CA 1
ATOM 2280 C C . TYR B 1 137 ? 2.936 -8.156 -7.047 1 98 137 TYR B C 1
ATOM 2282 O O . TYR B 1 137 ? 3.814 -7.293 -7.02 1 98 137 TYR B O 1
ATOM 2290 N N . THR B 1 138 ? 3.215 -9.406 -6.984 1 98.12 138 THR B N 1
ATOM 2291 C CA . THR B 1 138 ? 4.586 -9.898 -7 1 98.12 138 THR B CA 1
ATOM 2292 C C . THR B 1 138 ? 4.754 -11 -8.039 1 98.12 138 THR B C 1
ATOM 2294 O O . THR B 1 138 ? 3.789 -11.695 -8.383 1 98.12 138 THR B O 1
ATOM 2297 N N . LEU B 1 139 ? 5.895 -11.148 -8.516 1 98.25 139 LEU B N 1
ATOM 2298 C CA . LEU B 1 139 ? 6.281 -12.133 -9.523 1 98.25 139 LEU B CA 1
ATOM 2299 C C . LEU B 1 139 ? 7.562 -12.852 -9.109 1 98.25 139 LEU B C 1
ATOM 2301 O O . LEU B 1 139 ? 8.508 -12.219 -8.641 1 98.25 139 LEU B O 1
ATOM 2305 N N . GLU B 1 140 ? 7.547 -14.102 -9.211 1 96.88 140 GLU B N 1
ATOM 2306 C CA . GLU B 1 140 ? 8.719 -14.938 -8.953 1 96.88 140 GLU B CA 1
ATOM 2307 C C . GLU B 1 140 ? 8.992 -15.883 -10.117 1 96.88 140 GLU B C 1
ATOM 2309 O O . GLU B 1 140 ? 8.109 -16.625 -10.547 1 96.88 140 GLU B O 1
ATOM 2314 N N . ARG B 1 141 ? 10.156 -15.828 -10.625 1 97.06 141 ARG B N 1
ATOM 2315 C CA . ARG B 1 141 ? 10.641 -16.859 -11.531 1 97.06 141 ARG B CA 1
ATOM 2316 C C . ARG B 1 141 ? 11.523 -17.859 -10.805 1 97.06 141 ARG B C 1
ATOM 2318 O O . ARG B 1 141 ? 12.32 -17.484 -9.938 1 97.06 141 ARG B O 1
ATOM 2325 N N . ARG B 1 142 ? 11.305 -19.094 -11.109 1 94.62 142 ARG B N 1
ATOM 2326 C CA . ARG B 1 142 ? 11.969 -20.141 -10.336 1 94.62 142 ARG B CA 1
ATOM 2327 C C . ARG B 1 142 ? 12.422 -21.281 -11.25 1 94.62 142 ARG B C 1
ATOM 2329 O O . ARG B 1 142 ? 12 -21.359 -12.406 1 94.62 142 ARG B O 1
ATOM 2336 N N . PRO B 1 143 ? 13.406 -22.094 -10.656 1 94.5 143 PRO B N 1
ATOM 2337 C CA . PRO B 1 143 ? 13.734 -23.297 -11.414 1 94.5 143 PRO B CA 1
ATOM 2338 C C . PRO B 1 143 ? 12.508 -24.156 -11.719 1 94.5 143 PRO B C 1
ATOM 2340 O O . PRO B 1 143 ? 11.586 -24.234 -10.906 1 94.5 143 PRO B O 1
ATOM 2343 N N . ARG B 1 144 ? 12.672 -24.812 -12.836 1 96.5 144 ARG B N 1
ATOM 2344 C CA . ARG B 1 144 ? 11.57 -25.625 -13.344 1 96.5 144 ARG B CA 1
ATOM 2345 C C . ARG B 1 144 ? 11.125 -26.656 -12.312 1 96.5 144 ARG B C 1
ATOM 2347 O O . ARG B 1 144 ? 11.953 -27.375 -11.75 1 96.5 144 ARG B O 1
ATOM 2354 N N . ILE B 1 145 ? 9.844 -26.672 -12.055 1 94.56 145 ILE B N 1
ATOM 2355 C CA . ILE B 1 145 ? 9.227 -27.688 -11.219 1 94.56 145 ILE B CA 1
ATOM 2356 C C . ILE B 1 145 ? 8.148 -28.422 -12.016 1 94.56 145 ILE B C 1
ATOM 2358 O O . ILE B 1 145 ? 7.195 -27.797 -12.492 1 94.56 145 ILE B O 1
ATOM 2362 N N . LEU B 1 146 ? 8.305 -29.719 -12.133 1 96.12 146 LEU B N 1
ATOM 2363 C CA . LEU B 1 146 ? 7.258 -30.5 -12.773 1 96.12 146 LEU B CA 1
ATOM 2364 C C . LEU B 1 146 ? 6.133 -30.812 -11.789 1 96.12 146 LEU B C 1
ATOM 2366 O O . LEU B 1 146 ? 6.379 -31.328 -10.695 1 96.12 146 LEU B O 1
ATOM 2370 N N . ARG B 1 147 ? 4.945 -30.422 -12.172 1 96.44 147 ARG B N 1
ATOM 2371 C CA . ARG B 1 147 ? 3.77 -30.859 -11.43 1 96.44 147 ARG B CA 1
ATOM 2372 C C . ARG B 1 147 ? 3.383 -32.281 -11.797 1 96.44 147 ARG B C 1
ATOM 2374 O O . ARG B 1 147 ? 2.646 -32.5 -12.766 1 96.44 147 ARG B O 1
ATOM 2381 N N . SER B 1 148 ? 3.803 -33.219 -10.992 1 93.5 148 SER B N 1
ATOM 2382 C CA . SER B 1 148 ? 3.605 -34.625 -11.312 1 93.5 148 SER B CA 1
ATOM 2383 C C . SER B 1 148 ? 2.205 -35.094 -10.93 1 93.5 148 SER B C 1
ATOM 2385 O O . SER B 1 148 ? 1.73 -36.125 -11.422 1 93.5 148 SER B O 1
ATOM 2387 N N . GLY B 1 149 ? 1.57 -34.469 -10.008 1 89.75 149 GLY B N 1
ATOM 2388 C CA . GLY B 1 149 ? 0.278 -34.906 -9.492 1 89.75 149 GLY B CA 1
ATOM 2389 C C . GLY B 1 149 ? 0.388 -35.844 -8.312 1 89.75 149 GLY B C 1
ATOM 2390 O O . GLY B 1 149 ? -0.626 -36.281 -7.773 1 89.75 149 GLY B O 1
ATOM 2391 N N . SER B 1 150 ? 1.583 -36.125 -7.871 1 91.12 150 SER B N 1
ATOM 2392 C CA . SER B 1 150 ? 1.787 -37.062 -6.785 1 91.12 150 SER B CA 1
ATOM 2393 C C . SER B 1 150 ? 1.888 -36.375 -5.438 1 91.12 150 SER B C 1
ATOM 2395 O O . SER B 1 150 ? 1.819 -37 -4.387 1 91.12 150 SER B O 1
ATOM 2397 N N . VAL B 1 151 ? 2.082 -35.062 -5.488 1 86.75 151 VAL B N 1
ATOM 2398 C CA . VAL B 1 151 ? 2.201 -34.281 -4.246 1 86.75 151 VAL B CA 1
ATOM 2399 C C . VAL B 1 151 ? 1.29 -33.062 -4.293 1 86.75 151 VAL B C 1
ATOM 2401 O O . VAL B 1 151 ? 1.035 -32.531 -5.367 1 86.75 151 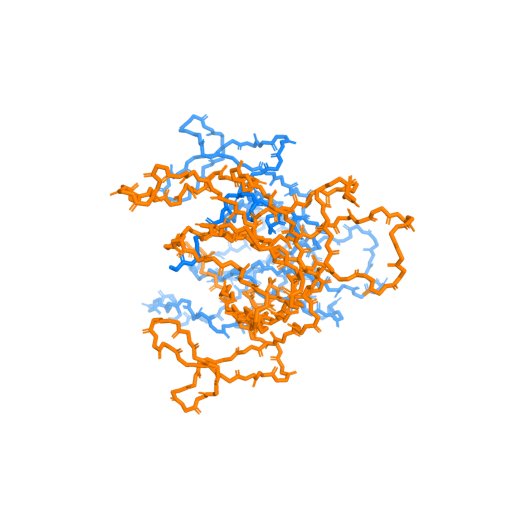VAL B O 1
ATOM 2404 N N . ARG B 1 152 ? 0.758 -32.875 -3.143 1 89.94 152 ARG B N 1
ATOM 2405 C CA . ARG B 1 152 ? 0.07 -31.578 -3.008 1 89.94 152 ARG B CA 1
ATOM 2406 C C . ARG B 1 152 ? 1.048 -30.469 -2.633 1 89.94 152 ARG B C 1
ATOM 2408 O O . ARG B 1 152 ? 1.748 -30.562 -1.623 1 89.94 152 ARG B O 1
ATOM 2415 N N . GLN B 1 153 ? 1.193 -29.547 -3.5 1 92.25 153 GLN B N 1
ATOM 2416 C CA . GLN B 1 153 ? 2.096 -28.438 -3.25 1 92.25 153 GLN B CA 1
ATOM 2417 C C . GLN B 1 153 ? 1.379 -27.297 -2.529 1 92.25 153 GLN B C 1
ATOM 2419 O O . GLN B 1 153 ? 0.238 -26.969 -2.861 1 92.25 153 GLN B O 1
ATOM 2424 N N . VAL B 1 154 ? 2.031 -26.766 -1.506 1 93.31 154 VAL B N 1
ATOM 2425 C CA . VAL B 1 154 ? 1.525 -25.609 -0.76 1 93.31 154 VAL B CA 1
ATOM 2426 C C . VAL B 1 154 ? 2.438 -24.406 -0.984 1 93.31 154 VAL B C 1
ATOM 2428 O O . VAL B 1 154 ? 3.662 -24.531 -0.93 1 93.31 154 VAL B O 1
ATOM 2431 N N . GLU B 1 155 ? 1.842 -23.312 -1.377 1 94.94 155 GLU B N 1
ATOM 2432 C CA . GLU B 1 155 ? 2.578 -22.062 -1.455 1 94.94 155 GLU B CA 1
ATOM 2433 C C . GLU B 1 155 ? 2.322 -21.188 -0.224 1 94.94 155 GLU B C 1
ATOM 2435 O O . GLU B 1 155 ? 1.171 -20.938 0.137 1 94.94 155 GLU B O 1
ATOM 2440 N N . GLU B 1 156 ? 3.334 -20.812 0.431 1 94.69 156 GLU B N 1
ATOM 2441 C CA . GLU B 1 156 ? 3.303 -19.859 1.537 1 94.69 156 GLU B CA 1
ATOM 2442 C C . GLU B 1 156 ? 4.113 -18.609 1.212 1 94.69 156 GLU B C 1
ATOM 2444 O O . GLU B 1 156 ? 5.289 -18.703 0.844 1 94.69 156 GLU B O 1
ATOM 2449 N N . ILE B 1 157 ? 3.498 -17.484 1.367 1 96.12 157 ILE B N 1
ATOM 2450 C CA . ILE B 1 157 ? 4.125 -16.234 0.978 1 96.12 157 ILE B CA 1
ATOM 2451 C C . ILE B 1 157 ? 3.936 -15.195 2.084 1 96.12 157 ILE B C 1
ATOM 2453 O O . ILE B 1 157 ? 2.871 -15.125 2.703 1 96.12 157 ILE B O 1
ATOM 2457 N N . ILE B 1 158 ? 4.953 -14.422 2.369 1 97.06 158 ILE B N 1
ATOM 2458 C CA . ILE B 1 158 ? 4.867 -13.258 3.242 1 97.06 158 ILE B CA 1
ATOM 2459 C C . ILE B 1 158 ? 5.008 -11.977 2.412 1 97.06 158 ILE B C 1
ATOM 2461 O O . ILE B 1 158 ? 5.977 -11.82 1.666 1 97.06 158 ILE B O 1
ATOM 2465 N N . LEU B 1 159 ? 4.043 -11.172 2.496 1 96.81 159 LEU B N 1
ATOM 2466 C CA . LEU B 1 159 ? 4.09 -9.867 1.85 1 96.81 159 LEU B CA 1
ATOM 2467 C C . LEU B 1 159 ? 4.363 -8.766 2.869 1 96.81 159 LEU B C 1
ATOM 2469 O O . LEU B 1 159 ? 3.547 -8.531 3.764 1 96.81 159 LEU B O 1
ATOM 2473 N N . PRO B 1 160 ? 5.465 -8.102 2.668 1 96 160 PRO B N 1
ATOM 2474 C CA . PRO B 1 160 ? 5.758 -6.977 3.559 1 96 160 PRO B CA 1
ATOM 2475 C C . PRO B 1 160 ? 5.176 -5.66 3.049 1 96 160 PRO B C 1
ATOM 2477 O O . PRO B 1 160 ? 5.133 -5.426 1.839 1 96 160 PRO B O 1
ATOM 2480 N N . PHE B 1 161 ? 4.785 -4.793 3.998 1 95.06 161 PHE B N 1
ATOM 2481 C CA . PHE B 1 161 ? 4.293 -3.463 3.662 1 95.06 161 PHE B CA 1
ATOM 2482 C C . PHE B 1 161 ? 5.02 -2.395 4.469 1 95.06 161 PHE B C 1
ATOM 2484 O O . PHE B 1 161 ? 5.434 -2.639 5.602 1 95.06 161 PHE B O 1
#

Radius of gyration: 23.08 Å; Cα contacts (8 Å, |Δi|>4): 777; chains: 2; bounding box: 42×74×45 Å

Secondary structure (DSSP, 8-state):
-PEEPHHHHHHHHHHHHTS-EEEEEE---GGGGTS--PPPSS-SS-SSEEEEEE--EEEEEEE-TT-SEE-TTS-EEEEESS--SEEEEEEEPPTTTTTTPEEEEEEEEES-EE-TTSPTT--EE-GGGEEE--EEEEEEEEEEEE--SSS--EEEEEEE-/-PEEPHHHHHHHHHHHHTS-EEEEEE---GGGGTS--PPPSS-SS-SSEEEEEE--EEEEEEE-TT-SEE-TTS-EEEEESS--SEEEEEEEPPTTTTTTPEEEEEEEEES-EE-TTSPTT--EE-GGGEEE--EEEEEEEEEEEE--SSS--EEEEEEE-

Nearest PDB structures (foldseek):
  6hhk-assembly2_C  TM=8.169E-01  e=4.089E-10  Pecentumvirus A511
  9mfe-assembly1_A  TM=2.475E-01  e=4.312E-01  Escherichia phage YDC107_1
  8k36-assembly1_B  TM=1.835E-01  e=1.547E+00  Escherichia phage Lambda
  6hhk-assembly2_C  TM=8.170E-01  e=4.277E-10  Pecentumvirus A511
  9mfe-assembly1_A  TM=2.477E-01  e=6.003E-01  Escherichia phage YDC107_1

Organism: Delftia acidovorans (strain DSM 14801 / SPH-1) (NCBI:txid398578)

pLDDT: mean 95.55, std 3.44, range [69.88, 98.75]

Solvent-accessible surface area (backbone atoms only — not comparable to full-atom values): 17212 Å² total; per-residue (Å²): 124,69,38,67,15,47,42,26,24,26,52,52,29,51,57,56,67,71,46,53,40,31,45,29,40,11,42,46,54,79,67,39,74,82,50,76,62,82,70,69,48,74,46,63,65,68,86,34,65,63,30,31,33,51,50,79,42,76,44,20,26,41,85,26,94,83,30,86,46,67,46,96,87,65,54,26,24,31,81,36,99,53,87,31,38,25,35,32,40,35,33,74,44,53,38,68,59,62,47,77,36,54,35,22,28,37,34,38,25,39,55,54,33,67,40,84,83,56,58,88,80,67,42,72,44,41,69,88,44,44,75,33,78,46,30,25,31,29,38,30,64,49,77,76,40,74,30,77,40,83,57,69,52,70,50,75,48,76,45,80,81,126,69,39,66,15,48,41,26,24,24,51,51,29,51,57,57,67,72,47,51,41,29,44,30,40,11,41,45,54,79,66,38,75,82,49,76,62,82,71,70,50,75,44,63,66,67,87,35,64,63,30,32,32,52,49,80,43,77,45,21,27,40,84,26,92,84,31,84,46,68,47,97,88,65,54,25,24,31,80,34,97,53,89,30,38,25,35,32,38,34,33,75,44,52,38,68,60,61,48,76,37,53,33,22,29,38,34,38,25,38,55,52,34,66,40,84,82,55,60,90,80,67,41,72,41,41,70,88,44,44,76,33,78,45,31,25,28,29,38,31,63,49,78,76,41,73,30,78,40,83,56,69,52,69,49,76,47,77,46,80,82